Protein AF-A0A381LK41-F1 (afdb_monomer_lite)

Foldseek 3Di:
DDPPLCQFADEPVNCVVVVVDAPVRVLVCLLVVQEAEDADRDDDPPDPDDSHHYYYQPDWGKDFDDFFWWWAWFDAPVNQFKTWIWTDDPNDIWIWIFGPPPGFIATPDASRCVVPCVVVVLVRCCRGPPLSVVLVVVVVVVVVVVVVVVPDDDQDPVSVVVVVVVVVVVVVSVVCPPPVPDDDDGDDGHGIYIYRHD

Secondary structure (DSSP, 8-state):
-------SPEEHHHHHHHT---HHHHHHHHHTTSEEEES-S---TTS---SSEEEE-SSPEEEEEEEEEEEEEPPPTTTTSEEEEEEEETTEEEEEEEETTTPPEEE-S-SS-GGGHHHHHHHHHHHH-HHHHHHHHHHHHHHHHHHGGGG-SS--HHHHHHHHHHHHHHHHHHHHHHHT-PPPPPEEEEEEEEE---

Radius of gyration: 23.6 Å; chains: 1; bounding box: 56×37×72 Å

pLDDT: mean 76.27, std 13.99, range [36.41, 92.88]

InterPro domains:
  IPR036282 Glutathione S-transferase, C-terminal domain superfamily [SSF47616] (23-149)

Sequence (198 aa):
MAKKNNYYPISTKEIISSNACTGKNLVQLAQNRYITIHENNIINPYKKLENKIRIYFDVGIEIKLGEGQVYFEGKKVNGKTEDEILMWYMGYLHIFRRRIKNGGWYVGTSLTSMDFNGYQISDFMWRNNPQYRRFIKSWESLENLVDKRRHYPGLTPEGLAIEIQRKASHEKLERLKLDNLQPSDAHGIISSFTWYGD

Organism: NCBI:txid1268274

Structure (mmCIF, N/CA/C/O backbone):
data_AF-A0A381LK41-F1
#
_entry.id   AF-A0A381LK41-F1
#
loop_
_atom_site.group_PDB
_atom_site.id
_atom_site.type_symbol
_atom_site.label_atom_id
_atom_site.label_alt_id
_atom_site.label_comp_id
_atom_site.label_asym_id
_atom_site.label_entity_id
_atom_site.label_seq_id
_atom_site.pdbx_PDB_ins_code
_atom_site.Cartn_x
_atom_site.Cartn_y
_atom_site.Cartn_z
_atom_site.occupancy
_atom_site.B_iso_or_equiv
_atom_site.auth_seq_id
_atom_site.auth_comp_id
_atom_site.auth_asym_id
_atom_site.auth_atom_id
_atom_site.pdbx_PDB_model_num
ATOM 1 N N . MET A 1 1 ? 28.503 -17.507 -22.118 1.00 38.53 1 MET A N 1
ATOM 2 C CA . MET A 1 1 ? 28.815 -16.062 -22.049 1.00 38.53 1 MET A CA 1
ATOM 3 C C . MET A 1 1 ? 27.589 -15.318 -21.543 1.00 38.53 1 MET A C 1
ATOM 5 O O . MET A 1 1 ? 26.587 -15.366 -22.233 1.00 38.53 1 MET A O 1
ATOM 9 N N . ALA A 1 2 ? 27.669 -14.720 -20.346 1.00 37.28 2 ALA A N 1
ATOM 10 C CA . ALA A 1 2 ? 26.905 -13.554 -19.855 1.00 37.28 2 ALA A CA 1
ATOM 11 C C . ALA A 1 2 ? 26.990 -13.498 -18.312 1.00 37.28 2 ALA A C 1
ATOM 13 O O . ALA A 1 2 ? 26.047 -13.824 -17.604 1.00 37.28 2 ALA A O 1
ATOM 14 N N . LYS A 1 3 ? 28.148 -13.101 -17.772 1.00 36.41 3 LYS A N 1
ATOM 15 C CA . LYS A 1 3 ? 28.252 -12.560 -16.404 1.00 36.41 3 LYS A CA 1
ATOM 16 C C . LYS A 1 3 ? 28.740 -11.119 -16.509 1.00 36.41 3 LYS A C 1
ATOM 18 O O . LYS A 1 3 ? 29.821 -10.775 -16.048 1.00 36.41 3 LYS A O 1
ATOM 23 N N . LYS A 1 4 ? 27.969 -10.277 -17.200 1.00 44.41 4 LYS A N 1
ATOM 24 C CA . LYS A 1 4 ? 28.085 -8.837 -16.976 1.00 44.41 4 LYS A CA 1
ATOM 25 C C . LYS A 1 4 ? 27.335 -8.605 -15.676 1.00 44.41 4 LYS A C 1
ATOM 27 O O . LYS A 1 4 ? 26.114 -8.719 -15.654 1.00 44.41 4 LYS A O 1
ATOM 32 N N . ASN A 1 5 ? 28.071 -8.384 -14.591 1.00 49.56 5 ASN A N 1
ATOM 33 C CA . ASN A 1 5 ? 27.491 -7.873 -13.358 1.00 49.56 5 ASN A CA 1
ATOM 34 C C . ASN A 1 5 ? 26.801 -6.561 -13.737 1.00 49.56 5 ASN A C 1
ATOM 36 O O . ASN A 1 5 ? 27.471 -5.556 -13.979 1.00 49.56 5 ASN A O 1
ATOM 40 N N . ASN A 1 6 ? 25.481 -6.600 -13.911 1.00 52.84 6 ASN A N 1
ATOM 41 C CA . ASN A 1 6 ? 24.706 -5.429 -14.279 1.00 52.84 6 ASN A CA 1
ATOM 42 C C . ASN A 1 6 ? 24.562 -4.617 -12.997 1.00 52.84 6 ASN A C 1
ATOM 44 O O . ASN A 1 6 ? 23.607 -4.774 -12.241 1.00 52.84 6 ASN A O 1
ATOM 48 N N . TYR A 1 7 ? 25.625 -3.877 -12.671 1.00 62.38 7 TYR A N 1
ATOM 49 C CA . TYR A 1 7 ? 25.654 -3.066 -11.470 1.00 62.38 7 TYR A CA 1
ATOM 50 C C . TYR A 1 7 ? 24.537 -2.038 -11.570 1.00 62.38 7 TYR A C 1
ATOM 52 O O . TYR A 1 7 ? 23.754 -1.953 -10.635 1.00 62.38 7 TYR A O 1
ATOM 60 N N . TYR A 1 8 ? 24.414 -1.356 -12.710 1.00 75.44 8 TYR A N 1
ATOM 61 C CA . TYR A 1 8 ? 23.482 -0.252 -12.910 1.00 75.44 8 TYR A CA 1
ATOM 62 C C . TYR A 1 8 ? 22.010 -0.663 -12.769 1.00 75.44 8 TYR A C 1
ATOM 64 O O . TYR A 1 8 ? 21.609 -1.686 -13.332 1.00 75.44 8 TYR A O 1
ATOM 72 N N . PRO A 1 9 ? 21.200 0.121 -12.031 1.00 86.00 9 PRO A N 1
ATOM 73 C CA . PRO A 1 9 ? 19.767 -0.108 -11.961 1.00 86.00 9 PRO A CA 1
ATOM 74 C C . PRO A 1 9 ? 19.134 0.115 -13.335 1.00 86.00 9 PRO A C 1
ATOM 76 O O . PRO A 1 9 ? 19.525 1.029 -14.058 1.00 86.00 9 PRO A O 1
ATOM 79 N N . ILE A 1 10 ? 18.136 -0.697 -13.666 1.00 89.00 10 ILE A N 1
ATOM 80 C CA . ILE A 1 10 ? 17.299 -0.494 -14.849 1.00 89.00 10 ILE A CA 1
ATOM 81 C C . ILE A 1 10 ? 16.308 0.626 -14.523 1.00 89.00 10 ILE A C 1
ATOM 83 O O . ILE A 1 10 ? 15.654 0.585 -13.477 1.00 89.00 10 ILE A O 1
ATOM 87 N N . SER A 1 11 ? 16.201 1.628 -15.393 1.00 90.56 11 SER A N 1
ATOM 88 C CA . SER A 1 11 ? 15.249 2.723 -15.199 1.00 90.56 11 SER A CA 1
ATOM 89 C C . SER A 1 11 ? 13.823 2.284 -15.540 1.00 90.56 11 SER A C 1
ATOM 91 O O . SER A 1 11 ? 13.586 1.499 -16.463 1.00 90.56 11 SER A O 1
ATOM 93 N N . THR A 1 12 ? 12.834 2.801 -14.818 1.00 90.69 12 THR A N 1
ATOM 94 C CA . THR A 1 12 ? 11.425 2.557 -15.150 1.00 90.69 12 THR A CA 1
ATOM 95 C C . THR A 1 12 ? 11.035 3.085 -16.528 1.00 90.69 12 THR A C 1
ATOM 97 O O . THR A 1 12 ? 10.233 2.448 -17.209 1.00 90.69 12 THR A O 1
ATOM 100 N N . LYS A 1 13 ? 11.651 4.171 -17.008 1.00 91.00 13 LYS A N 1
ATOM 101 C CA . LYS A 1 13 ? 11.461 4.672 -18.375 1.00 91.00 13 LYS A CA 1
ATOM 102 C C . LYS A 1 13 ? 11.905 3.668 -19.442 1.00 91.00 13 LYS A C 1
ATOM 104 O O . LYS A 1 13 ? 11.191 3.493 -20.429 1.00 91.00 13 LYS A O 1
ATOM 109 N N . GLU A 1 14 ? 13.029 2.975 -19.245 1.00 90.44 14 GLU A N 1
ATOM 110 C CA . GLU A 1 14 ? 13.467 1.888 -20.137 1.00 90.44 14 GLU A CA 1
ATOM 111 C C . GLU A 1 14 ? 12.456 0.735 -20.148 1.00 90.44 14 GLU A C 1
ATOM 113 O O . GLU A 1 14 ? 12.075 0.243 -21.215 1.00 90.44 14 GLU A O 1
ATOM 118 N N . ILE A 1 15 ? 11.956 0.344 -18.974 1.00 89.62 15 ILE A N 1
ATOM 119 C CA . ILE A 1 15 ? 10.959 -0.728 -18.843 1.00 89.62 15 ILE A CA 1
ATOM 120 C C . ILE A 1 15 ? 9.661 -0.363 -19.572 1.00 89.62 15 ILE A C 1
ATOM 122 O O . ILE A 1 15 ? 9.144 -1.179 -20.334 1.00 89.62 15 ILE A O 1
ATOM 126 N N . ILE A 1 16 ? 9.170 0.868 -19.400 1.00 88.38 16 ILE A N 1
ATOM 127 C CA . ILE A 1 16 ? 7.982 1.367 -20.108 1.00 88.38 16 ILE A CA 1
ATOM 128 C C . ILE A 1 16 ? 8.231 1.365 -21.621 1.00 88.38 16 ILE A C 1
ATOM 130 O O . ILE A 1 16 ? 7.415 0.844 -22.375 1.00 88.38 16 ILE A O 1
ATOM 134 N N . SER A 1 17 ? 9.371 1.898 -22.076 1.00 89.50 17 SER A N 1
ATOM 135 C CA . SER A 1 17 ? 9.678 2.010 -23.511 1.00 89.50 17 SER A CA 1
ATOM 136 C C . SER A 1 17 ? 9.809 0.659 -24.219 1.00 89.50 17 SER A C 1
ATOM 138 O O . SER A 1 17 ? 9.496 0.545 -25.402 1.00 89.50 17 SER A O 1
ATOM 140 N N . SER A 1 18 ? 10.246 -0.370 -23.493 1.00 89.88 18 SER A N 1
ATOM 141 C CA . SER A 1 18 ? 10.426 -1.718 -24.032 1.00 89.88 18 SER A CA 1
ATOM 142 C C . SER A 1 18 ? 9.146 -2.554 -24.029 1.00 89.88 18 SER A C 1
ATOM 144 O O . SER A 1 18 ? 9.141 -3.629 -24.626 1.00 89.88 18 SER A O 1
ATOM 146 N N . ASN A 1 19 ? 8.074 -2.107 -23.355 1.00 85.19 19 ASN A N 1
ATOM 147 C CA . ASN A 1 19 ? 6.859 -2.894 -23.102 1.00 85.19 19 ASN A CA 1
ATOM 148 C C . ASN A 1 19 ? 7.139 -4.297 -22.518 1.00 85.19 19 ASN A C 1
ATOM 150 O O . ASN A 1 19 ? 6.309 -5.199 -22.623 1.00 85.19 19 ASN A O 1
ATOM 154 N N . ALA A 1 20 ? 8.305 -4.499 -21.894 1.00 80.38 20 ALA A N 1
ATOM 155 C CA . ALA A 1 20 ? 8.740 -5.812 -21.426 1.00 80.38 20 ALA A CA 1
ATOM 156 C C . ALA A 1 20 ? 7.960 -6.281 -20.187 1.00 80.38 20 ALA A C 1
ATOM 158 O O . ALA A 1 20 ? 7.865 -7.478 -19.920 1.00 80.38 20 ALA A O 1
ATOM 159 N N . CYS A 1 21 ? 7.424 -5.340 -19.404 1.00 83.88 21 CYS A N 1
ATOM 160 C CA . CYS A 1 21 ? 6.779 -5.620 -18.131 1.00 83.88 21 CYS A CA 1
ATOM 161 C C . CYS A 1 21 ? 5.669 -4.604 -17.837 1.00 83.88 21 CYS A C 1
ATOM 163 O O . CYS A 1 21 ? 5.823 -3.412 -18.090 1.00 83.88 21 CYS A O 1
ATOM 165 N N . THR A 1 22 ? 4.563 -5.065 -17.250 1.00 88.00 22 THR A N 1
ATOM 166 C CA . THR A 1 22 ? 3.528 -4.176 -16.701 1.00 88.00 22 THR A CA 1
ATOM 167 C C . THR A 1 22 ? 3.898 -3.743 -15.282 1.00 88.00 22 THR A C 1
ATOM 169 O O . THR A 1 22 ? 4.651 -4.438 -14.594 1.00 88.00 22 THR A O 1
ATOM 172 N N . GLY A 1 23 ? 3.322 -2.641 -14.792 1.00 89.12 23 GLY A N 1
ATOM 173 C CA . GLY A 1 23 ? 3.515 -2.226 -13.398 1.00 89.12 23 GLY A CA 1
ATOM 174 C C . GLY A 1 23 ? 3.080 -3.290 -12.386 1.00 89.12 23 GLY A C 1
ATOM 175 O O . GLY A 1 23 ? 3.786 -3.529 -11.412 1.00 89.12 23 GLY A O 1
ATOM 176 N N . LYS A 1 24 ? 1.992 -4.023 -12.664 1.00 89.81 24 LYS A N 1
ATOM 177 C CA . LYS A 1 24 ? 1.541 -5.150 -11.830 1.00 89.81 24 LYS A CA 1
ATOM 178 C C . LYS A 1 24 ? 2.602 -6.250 -11.722 1.00 89.81 24 LYS A C 1
ATOM 180 O O . LYS A 1 24 ? 2.870 -6.734 -10.626 1.00 89.81 24 LYS A O 1
ATOM 185 N N . ASN A 1 25 ? 3.224 -6.617 -12.841 1.00 91.25 25 ASN A N 1
ATOM 186 C CA . ASN A 1 25 ? 4.291 -7.616 -12.856 1.00 91.25 25 ASN A CA 1
ATOM 187 C C . ASN A 1 25 ? 5.514 -7.131 -12.056 1.00 91.25 25 ASN A C 1
ATOM 189 O O . ASN A 1 25 ? 6.111 -7.916 -11.325 1.00 91.25 25 ASN A O 1
ATOM 193 N N . LEU A 1 26 ? 5.859 -5.840 -12.131 1.00 91.06 26 LEU A N 1
ATOM 194 C CA . LEU A 1 26 ? 6.951 -5.276 -11.328 1.00 91.06 26 LEU A CA 1
ATOM 195 C C . LEU A 1 26 ? 6.651 -5.327 -9.829 1.00 91.06 26 LEU A C 1
ATOM 197 O O . LEU A 1 26 ? 7.517 -5.738 -9.061 1.00 91.06 26 LEU A O 1
ATOM 201 N N . VAL A 1 27 ? 5.427 -4.983 -9.413 1.00 91.44 27 VAL A N 1
ATOM 202 C CA . VAL A 1 27 ? 5.010 -5.114 -8.007 1.00 91.44 27 VAL A CA 1
ATOM 203 C C . VAL A 1 27 ? 5.149 -6.565 -7.543 1.00 91.44 27 VAL A C 1
ATOM 205 O O . VAL A 1 27 ? 5.763 -6.812 -6.509 1.00 91.44 27 VAL A O 1
ATOM 208 N N . GLN A 1 28 ? 4.661 -7.535 -8.326 1.00 91.19 28 GLN A N 1
ATOM 209 C CA . GLN A 1 28 ? 4.775 -8.964 -7.997 1.00 91.19 28 GLN A CA 1
ATOM 210 C C . GLN A 1 28 ? 6.230 -9.419 -7.856 1.00 91.19 28 GLN A C 1
ATOM 212 O O . GLN A 1 28 ? 6.574 -10.145 -6.923 1.00 91.19 28 GLN A O 1
ATOM 217 N N . LEU A 1 29 ? 7.102 -8.997 -8.773 1.00 91.56 29 LEU A N 1
ATOM 218 C CA . LEU A 1 29 ? 8.523 -9.326 -8.708 1.00 91.56 29 LEU A CA 1
ATOM 219 C C . LEU A 1 29 ? 9.189 -8.719 -7.467 1.00 91.56 29 LEU A C 1
ATOM 221 O O . LEU A 1 29 ? 10.048 -9.366 -6.863 1.00 91.56 29 LEU A O 1
ATOM 225 N N . ALA A 1 30 ? 8.801 -7.501 -7.085 1.00 90.38 30 ALA A N 1
ATOM 226 C CA . ALA A 1 30 ? 9.337 -6.827 -5.909 1.00 90.38 30 ALA A CA 1
ATOM 227 C C . ALA A 1 30 ? 8.837 -7.471 -4.607 1.00 90.38 30 ALA A C 1
ATOM 229 O O . ALA A 1 30 ? 9.649 -7.779 -3.737 1.00 90.38 30 ALA A O 1
ATOM 230 N N . GLN A 1 31 ? 7.539 -7.783 -4.513 1.00 88.94 31 GLN A N 1
ATOM 231 C CA . GLN A 1 31 ? 6.941 -8.522 -3.391 1.00 88.94 31 GLN A CA 1
ATOM 232 C C . GLN A 1 31 ? 7.626 -9.877 -3.170 1.00 88.94 31 GLN A C 1
ATOM 234 O O . GLN A 1 31 ? 7.982 -10.230 -2.048 1.00 88.94 31 GLN A O 1
ATOM 239 N N . ASN A 1 32 ? 7.895 -10.605 -4.257 1.00 89.88 32 ASN A N 1
ATOM 240 C CA . ASN A 1 32 ? 8.585 -11.895 -4.216 1.00 89.88 32 ASN A CA 1
ATOM 241 C C . ASN A 1 32 ? 10.116 -11.771 -4.088 1.00 89.88 32 ASN A C 1
ATOM 243 O O . ASN A 1 32 ? 10.825 -12.776 -4.137 1.00 89.88 32 ASN A O 1
ATOM 247 N N . ARG A 1 33 ? 10.645 -10.551 -3.914 1.00 87.50 33 ARG A N 1
ATOM 248 C CA . ARG A 1 33 ? 12.073 -10.250 -3.712 1.00 87.50 33 ARG A CA 1
ATOM 249 C C . ARG A 1 33 ? 12.992 -10.688 -4.863 1.00 87.50 33 ARG A C 1
ATOM 251 O O . ARG A 1 33 ? 14.197 -10.851 -4.649 1.00 87.50 33 ARG A O 1
ATOM 258 N N . TYR A 1 34 ? 12.455 -10.846 -6.076 1.00 89.12 34 TYR A N 1
ATOM 259 C CA . TYR A 1 34 ? 13.241 -11.108 -7.291 1.00 89.12 34 TYR A CA 1
ATOM 260 C C . TYR A 1 34 ? 13.945 -9.852 -7.808 1.00 89.12 34 TYR A C 1
ATOM 262 O O . TYR A 1 34 ? 15.015 -9.939 -8.415 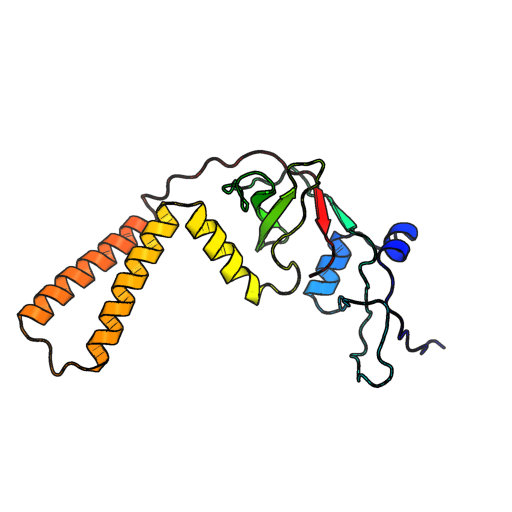1.00 89.12 34 TYR A O 1
ATOM 270 N N . ILE A 1 35 ? 13.353 -8.688 -7.543 1.00 88.81 35 ILE A N 1
ATOM 271 C CA . ILE A 1 35 ? 13.935 -7.380 -7.832 1.00 88.81 35 ILE A CA 1
ATOM 272 C C . ILE A 1 35 ? 14.068 -6.563 -6.549 1.00 88.81 35 ILE A C 1
ATOM 274 O O . ILE A 1 35 ? 13.426 -6.847 -5.537 1.00 88.81 35 ILE A O 1
ATOM 278 N N . THR A 1 36 ? 14.900 -5.531 -6.594 1.00 87.69 36 THR A N 1
ATOM 279 C CA . THR A 1 36 ? 15.041 -4.553 -5.514 1.00 87.69 36 THR A CA 1
ATOM 280 C C . THR A 1 36 ? 14.814 -3.155 -6.064 1.00 87.69 36 THR A C 1
ATOM 282 O O . THR A 1 36 ? 15.385 -2.788 -7.093 1.00 87.69 36 THR A O 1
ATOM 285 N N . ILE A 1 37 ? 13.982 -2.382 -5.373 1.00 86.12 37 ILE A N 1
ATOM 286 C CA . ILE A 1 37 ? 13.728 -0.978 -5.686 1.00 86.12 37 ILE A CA 1
ATOM 287 C C . ILE A 1 37 ? 14.860 -0.163 -5.070 1.00 86.12 37 ILE A C 1
ATOM 289 O O . ILE A 1 37 ? 15.211 -0.356 -3.907 1.00 86.12 37 ILE A O 1
ATOM 293 N N . HIS A 1 38 ? 15.492 0.681 -5.876 1.00 83.38 38 HIS A N 1
ATOM 294 C CA . HIS A 1 38 ? 16.633 1.481 -5.463 1.00 83.38 38 HIS A CA 1
ATOM 295 C C . HIS A 1 38 ? 16.262 2.962 -5.527 1.00 83.38 38 HIS A C 1
ATOM 297 O O . HIS A 1 38 ? 15.738 3.423 -6.537 1.00 83.38 38 HIS A O 1
ATOM 303 N N . GLU A 1 39 ? 16.568 3.708 -4.466 1.00 73.12 39 GLU A N 1
ATOM 304 C CA . GLU A 1 39 ? 16.196 5.126 -4.328 1.00 73.12 39 GLU A CA 1
ATOM 305 C C . GLU A 1 39 ? 16.938 6.047 -5.304 1.00 73.12 39 GLU A C 1
ATOM 307 O O . GLU A 1 39 ? 16.462 7.130 -5.629 1.00 73.12 39 GLU A O 1
ATOM 312 N N . ASN A 1 40 ? 18.124 5.639 -5.761 1.00 70.75 40 ASN A N 1
ATOM 313 C CA . ASN A 1 40 ? 18.973 6.458 -6.619 1.00 70.75 40 ASN A CA 1
ATOM 314 C C . ASN A 1 40 ? 19.560 5.654 -7.785 1.00 70.75 40 ASN A C 1
ATOM 316 O O . ASN A 1 40 ? 19.796 4.449 -7.665 1.00 70.75 40 ASN A O 1
ATOM 320 N N . ASN A 1 41 ? 19.859 6.330 -8.893 1.00 71.50 41 ASN A N 1
ATOM 321 C CA . ASN A 1 41 ? 20.533 5.731 -10.045 1.00 71.50 41 ASN A CA 1
ATOM 322 C C . ASN A 1 41 ? 22.043 5.520 -9.809 1.00 71.50 41 ASN A C 1
ATOM 324 O O . ASN A 1 41 ? 22.679 4.743 -10.523 1.00 71.50 41 ASN A O 1
ATOM 328 N N . ILE A 1 42 ? 22.615 6.183 -8.797 1.00 70.38 42 ILE A N 1
ATOM 329 C CA . ILE A 1 42 ? 24.028 6.069 -8.436 1.00 70.38 42 ILE A CA 1
ATOM 330 C C . ILE A 1 42 ? 24.239 4.878 -7.510 1.00 70.38 42 ILE A C 1
ATOM 332 O O . ILE A 1 42 ? 23.592 4.733 -6.471 1.00 70.38 42 ILE A O 1
ATOM 336 N N . ILE A 1 43 ? 25.226 4.059 -7.857 1.00 66.44 43 ILE A N 1
ATOM 337 C CA . ILE A 1 43 ? 25.665 2.949 -7.027 1.00 66.44 43 ILE A CA 1
ATOM 338 C C . ILE A 1 43 ? 26.999 3.283 -6.395 1.00 66.44 43 ILE A C 1
ATOM 340 O O . ILE A 1 43 ? 27.964 3.594 -7.087 1.00 66.44 43 ILE A O 1
ATOM 344 N N . ASN A 1 44 ? 27.057 3.152 -5.071 1.00 66.25 44 ASN A N 1
ATOM 345 C CA . ASN A 1 44 ? 28.322 3.154 -4.362 1.00 66.25 44 ASN A CA 1
ATOM 346 C C . ASN A 1 44 ? 29.082 1.855 -4.706 1.00 66.25 44 ASN A C 1
ATOM 348 O O . ASN A 1 44 ? 28.619 0.777 -4.314 1.00 66.25 44 ASN A O 1
ATOM 352 N N . PRO A 1 45 ? 30.235 1.927 -5.399 1.00 62.16 45 PRO A N 1
ATOM 353 C CA . PRO A 1 45 ? 30.989 0.745 -5.819 1.00 62.16 45 PRO A CA 1
ATOM 354 C C . PRO A 1 45 ? 31.527 -0.078 -4.637 1.00 62.16 45 PRO A C 1
ATOM 356 O O . PRO A 1 45 ? 31.848 -1.251 -4.804 1.00 62.16 45 PRO A O 1
ATOM 359 N N . TYR A 1 46 ? 31.586 0.508 -3.437 1.00 62.34 46 TYR A N 1
ATOM 360 C CA . TYR A 1 46 ? 32.058 -0.147 -2.216 1.00 62.34 46 TYR A CA 1
ATOM 361 C C . TYR A 1 46 ? 30.945 -0.844 -1.425 1.00 62.34 46 TYR A C 1
ATOM 363 O O . TYR A 1 46 ? 31.223 -1.573 -0.471 1.00 62.34 46 TYR A O 1
ATOM 371 N N . LYS A 1 47 ? 29.673 -0.649 -1.795 1.00 67.75 47 LYS A N 1
ATOM 372 C CA . LYS A 1 47 ? 28.556 -1.328 -1.134 1.00 67.75 47 LYS A CA 1
ATOM 373 C C . LYS A 1 47 ? 28.486 -2.763 -1.661 1.00 67.75 47 LYS A C 1
ATOM 375 O O . LYS A 1 47 ? 28.301 -2.982 -2.857 1.00 67.75 47 LYS A O 1
ATOM 380 N N . LYS A 1 48 ? 28.610 -3.755 -0.77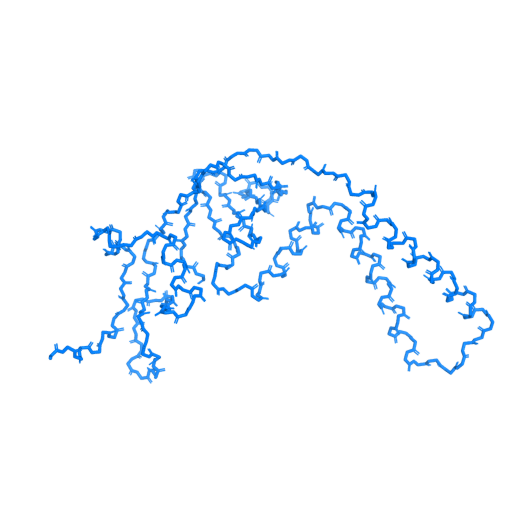0 1.00 65.25 48 LYS A N 1
ATOM 381 C CA . LYS A 1 48 ? 28.263 -5.149 -1.092 1.00 65.25 48 LYS A CA 1
ATOM 382 C C . LYS A 1 48 ? 26.766 -5.202 -1.358 1.00 65.25 48 LYS A C 1
ATOM 384 O O . LYS A 1 48 ? 25.963 -5.187 -0.431 1.00 65.25 48 LYS A O 1
ATOM 389 N N . LEU A 1 49 ? 26.402 -5.188 -2.629 1.00 66.38 49 LEU A N 1
ATOM 390 C CA . LEU A 1 49 ? 25.012 -5.226 -3.043 1.00 66.38 49 LEU A CA 1
ATOM 391 C C . LEU A 1 49 ? 24.608 -6.667 -3.326 1.00 66.38 49 LEU A C 1
ATOM 393 O O . LEU A 1 49 ? 25.386 -7.439 -3.889 1.00 66.38 49 LEU A O 1
ATOM 397 N N . GLU A 1 50 ? 23.376 -7.010 -2.968 1.00 68.38 50 GLU A N 1
ATOM 398 C CA . GLU A 1 50 ? 22.805 -8.307 -3.310 1.00 68.38 50 GLU A CA 1
ATOM 399 C C . GLU A 1 50 ? 22.810 -8.514 -4.831 1.00 68.38 50 GLU A C 1
ATOM 401 O O . GLU A 1 50 ? 22.631 -7.569 -5.615 1.00 68.38 50 GLU A O 1
ATOM 406 N N . ASN A 1 51 ? 23.014 -9.765 -5.249 1.00 72.12 51 ASN A N 1
ATOM 407 C CA . ASN A 1 51 ? 22.982 -10.163 -6.653 1.00 72.12 51 ASN A CA 1
ATOM 408 C C . ASN A 1 51 ? 21.530 -10.312 -7.139 1.00 72.12 51 ASN A C 1
ATOM 410 O O . ASN A 1 51 ? 21.076 -11.406 -7.466 1.00 72.12 51 ASN A O 1
ATOM 414 N N . LYS A 1 52 ? 20.794 -9.203 -7.112 1.00 77.25 52 LYS A N 1
ATOM 415 C CA . LYS A 1 52 ? 19.411 -9.079 -7.578 1.00 77.25 52 LYS A CA 1
ATOM 416 C C . LYS A 1 52 ? 19.323 -7.994 -8.639 1.00 77.25 52 LYS A C 1
ATOM 418 O O . LYS A 1 52 ? 20.124 -7.057 -8.641 1.00 77.25 52 LYS A O 1
ATOM 423 N N . ILE A 1 53 ? 18.335 -8.120 -9.520 1.00 85.00 53 ILE A N 1
ATOM 424 C CA . ILE A 1 53 ? 18.008 -7.077 -10.495 1.00 85.00 53 ILE A CA 1
ATOM 425 C C . ILE A 1 53 ? 17.523 -5.849 -9.721 1.00 85.00 53 ILE A C 1
ATOM 427 O O . ILE A 1 53 ? 16.700 -5.964 -8.812 1.00 85.00 53 ILE A O 1
ATOM 431 N N . ARG A 1 54 ? 18.042 -4.673 -10.070 1.00 87.38 54 ARG A N 1
ATOM 432 C CA . ARG A 1 54 ? 17.703 -3.411 -9.407 1.00 87.38 54 ARG A CA 1
ATOM 433 C C . ARG A 1 54 ? 16.928 -2.531 -10.355 1.00 87.38 54 ARG A C 1
ATOM 435 O O . ARG A 1 54 ? 17.303 -2.414 -11.520 1.00 87.38 54 ARG A O 1
ATOM 442 N N . ILE A 1 55 ? 15.883 -1.910 -9.835 1.00 89.31 55 ILE A N 1
ATOM 443 C CA . ILE A 1 55 ? 15.048 -0.982 -10.583 1.00 89.31 55 ILE A CA 1
ATOM 444 C C . ILE A 1 55 ? 15.104 0.372 -9.897 1.00 89.31 55 ILE A C 1
ATOM 446 O O . ILE A 1 55 ? 14.964 0.461 -8.678 1.00 89.31 55 ILE A O 1
ATOM 450 N N . TYR A 1 56 ? 15.325 1.410 -10.692 1.00 90.19 56 TYR A N 1
ATOM 451 C CA . TYR A 1 56 ? 15.270 2.798 -10.261 1.00 90.19 56 TYR A CA 1
ATOM 452 C C . TYR A 1 56 ? 14.032 3.461 -10.866 1.00 90.19 56 TYR A C 1
ATOM 454 O O . TYR A 1 56 ? 13.846 3.441 -12.086 1.00 90.19 56 TYR A O 1
ATOM 462 N N . PHE A 1 57 ? 13.190 4.035 -10.008 1.00 89.50 57 PHE A N 1
ATOM 463 C CA . PHE A 1 57 ? 11.974 4.736 -10.412 1.00 89.50 57 PHE A CA 1
ATOM 464 C C . PHE A 1 57 ? 12.294 6.183 -10.790 1.00 89.50 57 PHE A C 1
ATOM 466 O O . PHE A 1 57 ? 12.160 7.106 -9.993 1.00 89.50 57 PHE A O 1
ATOM 473 N N . ASP A 1 58 ? 12.733 6.374 -12.032 1.00 89.12 58 ASP A N 1
ATOM 474 C CA . ASP A 1 58 ? 12.899 7.697 -12.638 1.00 89.12 58 ASP A CA 1
ATOM 475 C C . ASP A 1 58 ? 11.559 8.326 -13.056 1.00 89.12 58 ASP A C 1
ATOM 477 O O . ASP A 1 58 ? 11.437 9.549 -13.136 1.00 89.12 58 ASP A O 1
ATOM 481 N N . VAL A 1 59 ? 10.542 7.494 -13.293 1.00 89.44 59 VAL A N 1
ATOM 482 C CA . VAL A 1 59 ? 9.165 7.898 -13.583 1.00 89.44 59 VAL A CA 1
ATOM 483 C C . VAL A 1 59 ? 8.179 6.976 -12.868 1.00 89.44 59 VAL A C 1
ATOM 485 O O . VAL A 1 59 ? 8.461 5.812 -12.594 1.00 89.44 59 VAL A O 1
ATOM 488 N N . GLY A 1 60 ? 6.990 7.494 -12.563 1.00 88.94 60 GLY A N 1
ATOM 489 C CA . GLY A 1 60 ? 5.919 6.671 -12.010 1.00 88.94 60 GLY A CA 1
ATOM 490 C C . GLY A 1 60 ? 5.363 5.707 -13.059 1.00 88.94 60 GLY A C 1
ATOM 491 O O . GLY A 1 60 ? 5.190 6.082 -14.219 1.00 88.94 60 GLY A O 1
ATOM 492 N N . ILE A 1 61 ? 5.048 4.480 -12.648 1.00 90.06 61 ILE A N 1
ATOM 493 C CA . ILE A 1 61 ? 4.407 3.483 -13.506 1.00 90.06 61 ILE A CA 1
ATOM 494 C C . ILE A 1 61 ? 2.915 3.449 -13.205 1.00 90.06 61 ILE A C 1
ATOM 496 O O . ILE A 1 61 ? 2.506 3.228 -12.064 1.00 90.06 61 ILE A O 1
ATOM 500 N N . GLU A 1 62 ? 2.100 3.644 -14.239 1.00 90.81 62 GLU A N 1
ATOM 501 C CA . GLU A 1 62 ? 0.654 3.490 -14.129 1.00 90.81 62 GLU A CA 1
ATOM 502 C C . GLU A 1 62 ? 0.279 2.005 -14.021 1.00 90.81 62 GLU A C 1
ATOM 504 O O . GLU A 1 62 ? 0.690 1.159 -14.821 1.00 90.81 62 GLU A O 1
ATOM 509 N N . ILE A 1 63 ? -0.541 1.690 -13.026 1.00 90.50 63 ILE A N 1
ATOM 510 C CA . ILE A 1 63 ? -1.126 0.380 -12.793 1.00 90.50 63 ILE A CA 1
ATOM 511 C C . ILE A 1 63 ? -2.627 0.510 -12.998 1.00 90.50 63 ILE A C 1
ATOM 513 O O . ILE A 1 63 ? -3.314 1.211 -12.255 1.00 90.50 63 ILE A O 1
ATOM 517 N N . LYS A 1 64 ? -3.140 -0.192 -14.010 1.00 88.31 64 LYS A N 1
ATOM 518 C CA . LYS A 1 64 ? -4.577 -0.290 -14.255 1.00 88.31 64 LYS A CA 1
ATOM 519 C C . LYS A 1 64 ? -5.203 -1.247 -13.249 1.00 88.31 64 LYS A C 1
ATOM 521 O O . LYS A 1 64 ? -4.770 -2.393 -13.113 1.00 88.31 64 LYS A O 1
ATOM 526 N N . LEU A 1 65 ? -6.223 -0.762 -12.561 1.00 83.31 65 LEU A N 1
ATOM 527 C CA . LEU A 1 65 ? -7.147 -1.589 -11.806 1.00 83.31 65 LEU A CA 1
ATOM 528 C C . LEU A 1 65 ? -8.131 -2.209 -12.811 1.00 83.31 65 LEU A C 1
ATOM 530 O O . LEU A 1 65 ? -8.398 -1.624 -13.860 1.00 83.31 65 LEU A O 1
ATOM 534 N N . GLY A 1 66 ? -8.577 -3.439 -12.546 1.00 74.31 66 GLY A N 1
ATOM 535 C CA . GLY A 1 66 ? -9.519 -4.155 -13.414 1.00 74.31 66 GLY A CA 1
ATOM 536 C C . GLY A 1 66 ? -10.926 -3.555 -13.355 1.00 74.31 66 GLY A C 1
ATOM 537 O O . GLY A 1 66 ? -11.091 -2.339 -13.280 1.00 74.31 66 GLY A O 1
ATOM 538 N N . GLU A 1 67 ? -11.955 -4.405 -13.353 1.00 66.75 67 GLU A N 1
ATOM 539 C CA . GLU A 1 67 ? -13.309 -3.949 -13.020 1.00 66.75 67 GLU A CA 1
ATOM 540 C C . GLU A 1 67 ? -13.278 -3.184 -11.689 1.00 66.75 67 GLU A C 1
ATOM 542 O O . GLU A 1 67 ? -12.587 -3.583 -10.742 1.00 66.75 67 GLU A O 1
ATOM 547 N N . GLY A 1 68 ? -13.936 -2.022 -11.694 1.00 64.69 68 GLY A N 1
ATOM 548 C CA . GLY A 1 68 ? -13.741 -0.952 -10.726 1.00 64.69 68 GLY A CA 1
ATOM 549 C C . GLY A 1 68 ? -13.620 -1.435 -9.289 1.00 64.69 68 GLY A C 1
ATOM 550 O O . GLY A 1 68 ? -14.504 -2.118 -8.779 1.00 64.69 68 GLY A O 1
ATOM 551 N N . GLN A 1 69 ? -12.513 -1.079 -8.636 1.00 73.31 69 GLN A N 1
ATOM 552 C CA . GLN A 1 69 ? -12.321 -1.432 -7.237 1.00 73.31 69 GLN A CA 1
ATOM 553 C C . GLN A 1 69 ? -13.165 -0.524 -6.358 1.00 73.31 69 GLN A C 1
ATOM 555 O O . GLN A 1 69 ? -13.120 0.703 -6.466 1.00 73.31 69 GLN A O 1
ATOM 560 N N . VAL A 1 70 ? -13.910 -1.172 -5.476 1.00 77.56 70 VAL A N 1
ATOM 561 C CA . VAL A 1 70 ? -14.662 -0.523 -4.421 1.00 77.56 70 VAL A CA 1
ATOM 562 C C . VAL A 1 70 ? -13.686 -0.010 -3.362 1.00 77.56 70 VAL A C 1
ATOM 564 O O . VAL A 1 70 ? -12.770 -0.731 -2.955 1.00 77.56 70 VAL A O 1
ATOM 567 N N . TYR A 1 71 ? -13.886 1.224 -2.900 1.00 84.56 71 TYR A N 1
ATOM 568 C CA . TYR A 1 71 ? -13.039 1.834 -1.881 1.00 84.56 71 TYR A CA 1
ATOM 569 C C . TYR A 1 71 ? -13.850 2.452 -0.742 1.00 84.56 71 TYR A C 1
ATOM 571 O O . TYR A 1 71 ? -15.022 2.806 -0.881 1.00 84.56 71 TYR A O 1
ATOM 579 N N . PHE A 1 72 ? -13.188 2.600 0.401 1.00 84.62 72 PHE A N 1
ATOM 580 C CA . PHE A 1 72 ? -13.677 3.357 1.542 1.00 84.62 72 PHE A CA 1
ATOM 581 C C . PHE A 1 72 ? -13.026 4.742 1.552 1.00 84.62 72 PHE A C 1
ATOM 583 O O . PHE A 1 72 ? -11.797 4.862 1.572 1.00 84.62 72 PHE A O 1
ATOM 590 N N . GLU A 1 73 ? -13.846 5.790 1.506 1.00 84.75 73 GLU A N 1
ATOM 591 C CA . GLU A 1 73 ? -13.368 7.169 1.440 1.00 84.75 73 GLU A CA 1
ATOM 592 C C . GLU A 1 73 ? -12.913 7.673 2.813 1.00 84.75 73 GLU A C 1
ATOM 594 O O . GLU A 1 73 ? -13.611 7.564 3.822 1.00 84.75 73 GLU A O 1
ATOM 599 N N . GLY A 1 74 ? -11.707 8.229 2.852 1.00 78.31 74 GLY A N 1
ATOM 600 C CA . GLY A 1 74 ? -11.167 8.899 4.019 1.00 78.31 74 GLY A CA 1
ATOM 601 C C . GLY A 1 74 ? -11.426 10.399 3.995 1.00 78.31 74 GLY A C 1
ATOM 602 O O . GLY A 1 74 ? -11.626 11.029 2.960 1.00 78.31 74 GLY A O 1
ATOM 603 N N . LYS A 1 75 ? -11.349 11.017 5.170 1.00 73.00 75 LYS A N 1
ATOM 604 C CA . LYS A 1 75 ? -11.267 12.469 5.305 1.00 73.00 75 LYS A CA 1
ATOM 605 C C . LYS A 1 75 ? -9.957 12.969 4.704 1.00 73.00 75 LYS A C 1
ATOM 607 O O . LYS A 1 75 ? -8.921 12.316 4.806 1.00 73.00 75 LYS A O 1
ATOM 612 N N . LYS A 1 76 ? -10.004 14.186 4.162 1.00 70.69 76 LYS A N 1
ATOM 613 C CA . LYS A 1 76 ? -8.846 14.882 3.587 1.00 70.69 76 LYS A CA 1
ATOM 614 C C . LYS A 1 76 ? -7.674 14.919 4.566 1.00 70.69 76 LYS A C 1
ATOM 616 O O . LYS A 1 76 ? -7.834 15.379 5.696 1.00 70.69 76 LYS A O 1
ATOM 621 N N . VAL A 1 77 ? -6.498 14.503 4.098 1.00 66.50 77 VAL A N 1
ATOM 622 C CA . VAL A 1 77 ? -5.269 14.385 4.911 1.00 66.50 77 VA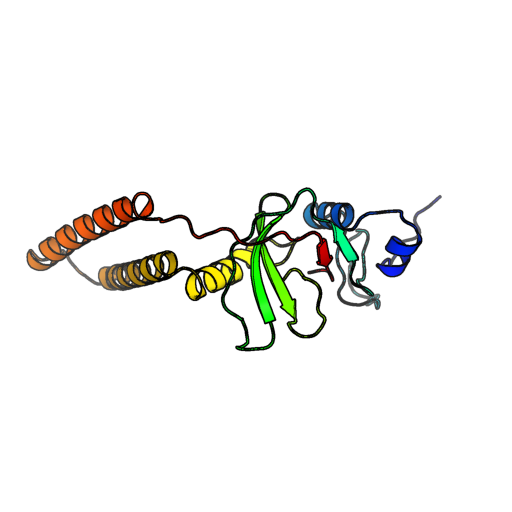L A CA 1
ATOM 623 C C . VAL A 1 77 ? -4.830 15.745 5.428 1.00 66.50 77 VAL A C 1
ATOM 625 O O . VAL A 1 77 ? -4.629 15.946 6.617 1.00 66.50 77 VAL A O 1
ATOM 628 N N . ASN A 1 78 ? -4.762 16.707 4.509 1.00 65.00 78 ASN A N 1
ATOM 629 C CA . ASN A 1 78 ? -4.214 18.038 4.742 1.00 65.00 78 ASN A CA 1
ATOM 630 C C . ASN A 1 78 ? -5.274 19.118 4.502 1.00 65.00 78 ASN A C 1
ATOM 632 O O . ASN A 1 78 ? -5.013 20.129 3.851 1.00 65.00 78 ASN A O 1
ATOM 636 N N . GLY A 1 79 ? -6.506 18.864 4.962 1.00 57.94 79 GLY A N 1
ATOM 637 C CA . GLY A 1 79 ? -7.635 19.804 5.009 1.00 57.94 79 GLY A CA 1
ATOM 638 C C . GLY A 1 79 ? -8.186 20.309 3.667 1.00 57.94 79 GLY A C 1
ATOM 639 O O . GLY A 1 79 ? -9.362 20.659 3.600 1.00 57.94 79 GLY A O 1
ATOM 640 N N . LYS A 1 80 ? -7.381 20.365 2.598 1.00 60.09 80 LYS A N 1
ATOM 641 C CA . LYS A 1 80 ? -7.727 20.925 1.279 1.00 60.09 80 LYS A CA 1
ATOM 642 C C . LYS A 1 80 ? -6.897 20.385 0.105 1.00 60.09 80 LYS A C 1
ATOM 644 O O . LYS A 1 80 ? -7.257 20.690 -1.029 1.00 60.09 80 LYS A O 1
ATOM 649 N N . THR A 1 81 ? -5.802 19.650 0.329 1.00 64.00 81 THR A N 1
ATOM 650 C CA . THR A 1 81 ? -4.834 19.331 -0.744 1.00 64.00 81 THR A CA 1
ATOM 651 C C . THR A 1 81 ? -4.805 17.876 -1.197 1.00 64.00 81 THR A C 1
ATOM 653 O O . THR A 1 81 ? -4.456 17.641 -2.354 1.00 64.00 81 THR A O 1
ATOM 656 N N . GLU A 1 82 ? -5.195 16.920 -0.351 1.00 79.25 82 GLU A N 1
ATOM 657 C CA . GLU A 1 82 ? -5.147 15.493 -0.682 1.00 79.25 82 GLU A CA 1
ATOM 658 C C . GLU A 1 82 ? -6.370 14.736 -0.164 1.00 79.25 82 GLU A C 1
ATOM 660 O O . GLU A 1 82 ? -6.766 14.907 0.995 1.00 79.25 82 GLU A O 1
ATOM 665 N N . ASP A 1 83 ? -6.926 13.894 -1.035 1.00 86.00 83 ASP A N 1
ATOM 666 C CA . ASP A 1 83 ? -7.922 12.883 -0.689 1.00 86.00 83 ASP A CA 1
ATOM 667 C C . ASP A 1 83 ? -7.202 11.571 -0.358 1.00 86.00 83 ASP A C 1
ATOM 669 O O . ASP A 1 83 ? -6.184 11.244 -0.976 1.00 86.00 83 ASP A O 1
ATOM 673 N N . GLU A 1 84 ? -7.737 10.824 0.603 1.00 89.62 84 GLU A N 1
ATOM 674 C CA . GLU A 1 84 ? -7.272 9.490 0.980 1.00 89.62 84 GLU A CA 1
ATOM 675 C C . GLU A 1 84 ? -8.414 8.500 0.830 1.00 89.62 84 GLU A C 1
ATOM 677 O O . GLU A 1 84 ? -9.558 8.801 1.160 1.00 89.62 84 GLU A O 1
ATOM 682 N N . ILE A 1 85 ? -8.089 7.296 0.393 1.00 90.12 85 ILE A N 1
ATOM 683 C CA . ILE A 1 85 ? -9.022 6.177 0.329 1.00 90.12 85 ILE A CA 1
ATOM 684 C C . ILE A 1 85 ? -8.320 4.911 0.790 1.00 90.12 85 ILE A C 1
ATOM 686 O O . ILE A 1 85 ? -7.097 4.794 0.694 1.00 90.12 85 ILE A O 1
ATOM 690 N N . LEU A 1 86 ? -9.110 3.943 1.227 1.00 91.50 86 LEU A N 1
ATOM 691 C CA . LEU A 1 86 ? -8.663 2.602 1.554 1.00 91.50 86 LEU A CA 1
ATOM 692 C C . LEU A 1 86 ? -9.304 1.623 0.571 1.00 91.50 86 LEU A C 1
ATOM 694 O O . LEU A 1 86 ? -10.529 1.582 0.456 1.00 91.50 86 LEU A O 1
ATOM 698 N N . MET A 1 87 ? -8.494 0.836 -0.133 1.00 90.19 87 MET A N 1
ATOM 699 C CA . MET A 1 87 ? -8.998 -0.200 -1.037 1.00 90.19 87 MET A CA 1
ATOM 700 C C . MET A 1 87 ? -8.155 -1.468 -0.984 1.00 90.19 8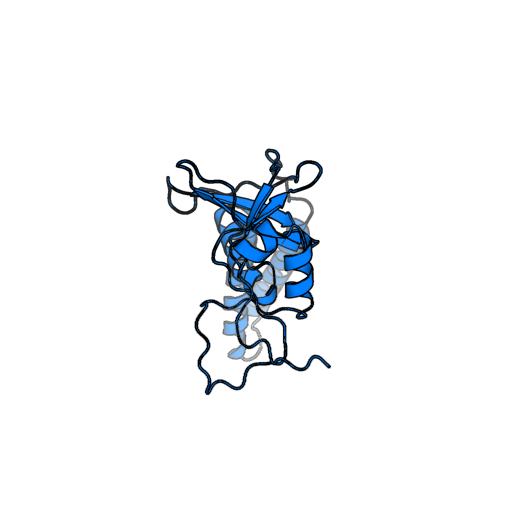7 MET A C 1
ATOM 702 O O . MET A 1 87 ? -7.001 -1.456 -0.546 1.00 90.19 87 MET A O 1
ATOM 706 N N . TRP A 1 88 ? -8.744 -2.559 -1.464 1.00 89.56 88 TRP A N 1
ATOM 707 C CA . TRP A 1 88 ? -8.037 -3.813 -1.663 1.00 89.56 88 TRP A CA 1
ATOM 708 C C . TRP A 1 88 ? -7.239 -3.774 -2.962 1.00 89.56 88 TRP A C 1
ATOM 710 O O . TRP A 1 88 ? -7.762 -3.458 -4.028 1.00 89.56 88 TRP A O 1
ATOM 720 N N . TYR A 1 89 ? -5.968 -4.144 -2.884 1.00 89.00 89 TYR A N 1
ATOM 721 C CA . TYR A 1 89 ? -5.124 -4.357 -4.047 1.00 89.00 89 TYR A CA 1
ATOM 722 C C . TYR A 1 89 ? -4.204 -5.551 -3.793 1.00 89.00 89 TYR A C 1
ATOM 724 O O . TYR A 1 89 ? -3.587 -5.669 -2.740 1.00 89.00 89 TYR A O 1
ATOM 732 N N . MET A 1 90 ? -4.165 -6.484 -4.749 1.00 86.69 90 MET A N 1
ATOM 733 C CA . MET A 1 90 ? -3.355 -7.711 -4.678 1.00 86.69 90 MET A CA 1
ATOM 734 C C . MET A 1 90 ? -3.519 -8.528 -3.381 1.00 86.69 90 MET A C 1
ATOM 736 O O . MET A 1 90 ? -2.569 -9.133 -2.899 1.00 86.69 90 MET A O 1
ATOM 740 N N . GLY A 1 91 ? -4.739 -8.581 -2.840 1.00 87.19 91 GLY A N 1
ATOM 741 C CA . GLY A 1 91 ? -5.050 -9.372 -1.645 1.00 87.19 91 GLY A CA 1
ATOM 742 C C . GLY A 1 91 ? -4.757 -8.668 -0.320 1.00 87.19 91 GLY A C 1
ATOM 743 O O . GLY A 1 91 ? -4.925 -9.286 0.727 1.00 87.19 91 GLY A O 1
ATOM 744 N N . TYR A 1 92 ? -4.379 -7.388 -0.345 1.00 90.19 92 TYR A N 1
ATOM 745 C CA . TYR A 1 92 ? -4.120 -6.608 0.859 1.00 90.19 92 TYR A CA 1
ATOM 746 C C . TYR A 1 92 ? -4.789 -5.235 0.826 1.00 90.19 92 TYR A C 1
ATOM 748 O O . TYR A 1 92 ? -5.126 -4.709 -0.235 1.00 90.19 92 TYR A O 1
ATOM 756 N N . LEU A 1 93 ? -4.980 -4.652 2.008 1.00 91.12 93 LEU A N 1
ATOM 757 C CA . LEU A 1 93 ? -5.476 -3.291 2.159 1.00 91.12 93 LEU A CA 1
ATOM 758 C C . LEU A 1 93 ? -4.351 -2.281 1.950 1.00 91.12 93 LEU A C 1
ATOM 760 O O . LEU A 1 93 ? -3.276 -2.405 2.537 1.00 91.12 93 LEU A O 1
ATOM 764 N N . HIS A 1 94 ? -4.643 -1.252 1.162 1.00 92.88 94 HIS A N 1
ATOM 765 C CA . HIS A 1 94 ? -3.715 -0.177 0.857 1.00 92.88 94 HIS A CA 1
ATOM 766 C C . HIS A 1 94 ? -4.411 1.177 0.920 1.00 92.88 94 HIS A C 1
ATOM 768 O O . HIS A 1 94 ? -5.568 1.324 0.512 1.00 92.88 94 HIS A O 1
ATOM 774 N N . ILE A 1 95 ? -3.678 2.173 1.415 1.00 92.75 95 ILE A N 1
ATOM 775 C CA . ILE A 1 95 ? -4.118 3.564 1.358 1.00 92.75 95 ILE A CA 1
ATOM 776 C C . ILE A 1 95 ? -3.646 4.139 0.036 1.00 92.75 95 ILE A C 1
ATOM 778 O O . ILE A 1 95 ? -2.464 4.048 -0.296 1.00 92.75 95 ILE A O 1
ATOM 782 N N . PHE A 1 96 ? -4.557 4.776 -0.684 1.00 91.56 96 PHE A N 1
ATOM 783 C CA . PHE A 1 96 ? -4.237 5.556 -1.869 1.00 91.56 96 PHE A CA 1
ATOM 784 C C . PHE A 1 96 ? -4.534 7.018 -1.605 1.00 91.56 96 PHE A C 1
ATOM 786 O O . PHE A 1 96 ? -5.458 7.371 -0.872 1.00 91.56 96 PHE A O 1
ATOM 793 N N . ARG A 1 97 ? -3.721 7.870 -2.215 1.00 90.19 97 ARG A N 1
ATOM 794 C CA . ARG A 1 97 ? -3.784 9.315 -2.088 1.00 90.19 97 ARG A CA 1
ATOM 795 C C . ARG A 1 97 ? -3.961 9.941 -3.452 1.00 90.19 97 ARG A C 1
ATOM 797 O O . ARG A 1 97 ? -3.432 9.450 -4.446 1.00 90.19 97 ARG A O 1
ATOM 804 N N . ARG A 1 98 ? -4.680 11.052 -3.503 1.00 87.56 98 ARG A N 1
ATOM 805 C CA . ARG A 1 98 ? -4.803 11.868 -4.709 1.00 87.56 98 ARG A CA 1
ATOM 806 C C . ARG A 1 98 ? -4.623 13.325 -4.351 1.00 87.56 98 ARG A C 1
ATOM 808 O O . ARG A 1 98 ? -5.326 13.845 -3.489 1.00 87.56 98 ARG A O 1
ATOM 815 N N . ARG A 1 99 ? -3.724 14.008 -5.060 1.00 83.25 99 ARG A N 1
ATOM 816 C CA . ARG A 1 99 ? -3.614 15.469 -4.972 1.00 83.25 99 ARG A CA 1
ATOM 817 C C . ARG A 1 99 ? -4.833 16.105 -5.633 1.00 83.25 99 ARG A C 1
ATOM 819 O O . ARG A 1 99 ? -5.093 15.864 -6.808 1.00 83.25 99 ARG A O 1
ATOM 826 N N . ILE A 1 100 ? -5.543 16.960 -4.898 1.00 75.31 100 ILE A N 1
ATOM 827 C CA . ILE A 1 100 ? -6.790 17.602 -5.351 1.00 75.31 100 ILE A CA 1
ATOM 828 C C . ILE A 1 100 ? -6.556 18.492 -6.584 1.00 75.31 100 ILE A C 1
ATOM 830 O O . ILE A 1 100 ? -7.431 18.618 -7.436 1.00 75.31 100 ILE A O 1
ATOM 834 N N . LYS A 1 101 ? -5.363 19.086 -6.725 1.00 71.25 101 LYS A N 1
ATOM 835 C CA . LYS A 1 101 ? -4.976 19.827 -7.934 1.00 71.25 101 LYS A CA 1
ATOM 836 C C . LYS A 1 101 ? -4.317 18.881 -8.942 1.00 71.25 101 LYS A C 1
ATOM 838 O O . LYS A 1 101 ? -3.145 18.551 -8.784 1.00 71.25 101 LYS A O 1
ATOM 843 N N . ASN A 1 102 ? -5.070 18.493 -9.973 1.00 62.56 102 ASN A N 1
ATOM 844 C CA . ASN A 1 102 ? -4.610 17.795 -11.187 1.00 62.56 102 ASN A CA 1
ATOM 845 C C . ASN A 1 102 ? -3.871 16.456 -10.967 1.00 62.56 102 ASN A C 1
ATOM 847 O O . ASN A 1 102 ? -3.133 16.018 -11.848 1.00 62.56 102 ASN A O 1
ATOM 851 N N . GLY A 1 103 ? -4.026 15.808 -9.808 1.00 72.75 103 GLY A N 1
ATOM 852 C CA . GLY A 1 103 ? -3.322 14.566 -9.491 1.00 72.75 103 GLY A CA 1
ATOM 853 C C . GLY A 1 103 ? -4.113 13.310 -9.851 1.00 72.75 103 GLY A C 1
ATOM 854 O O . GLY A 1 103 ? -5.313 13.234 -9.595 1.00 72.75 103 GLY A O 1
ATOM 855 N N . GLY A 1 104 ? -3.417 12.299 -10.375 1.00 84.62 104 GLY A N 1
ATOM 856 C CA . GLY A 1 104 ? -3.886 10.912 -10.353 1.00 84.62 104 GLY A CA 1
ATOM 857 C C . GLY A 1 104 ? -3.765 10.296 -8.954 1.00 84.62 104 GLY A C 1
ATOM 858 O O . GLY A 1 104 ? -3.141 10.875 -8.057 1.00 84.62 104 GLY A O 1
ATOM 859 N N . TRP A 1 105 ? -4.369 9.123 -8.764 1.00 90.12 105 TRP A N 1
ATOM 860 C CA . TRP A 1 105 ? -4.167 8.331 -7.551 1.00 90.12 105 TRP A CA 1
ATOM 861 C C . TRP A 1 105 ? -2.736 7.803 -7.497 1.00 90.12 105 TRP A C 1
ATOM 863 O O . TRP A 1 105 ? -2.189 7.392 -8.516 1.00 90.12 105 TRP A O 1
ATOM 873 N N . TYR A 1 106 ? -2.146 7.779 -6.312 1.00 90.50 106 TYR A N 1
ATOM 874 C CA . TYR A 1 106 ? -0.876 7.126 -6.030 1.00 90.50 106 TYR A CA 1
ATOM 875 C C . TYR A 1 106 ? -0.987 6.331 -4.732 1.00 90.50 106 TYR A C 1
ATOM 877 O O . TYR A 1 106 ? -1.819 6.636 -3.874 1.00 90.50 106 TYR A O 1
ATOM 885 N N . VAL A 1 107 ? -0.187 5.280 -4.593 1.00 90.25 107 VAL A N 1
ATOM 886 C CA . VAL A 1 107 ? -0.207 4.462 -3.377 1.00 90.25 107 VAL A CA 1
ATOM 887 C C . VAL A 1 107 ? 0.522 5.193 -2.240 1.00 90.25 107 VAL A C 1
ATOM 889 O O . VAL A 1 107 ? 1.610 5.727 -2.436 1.00 90.25 107 VAL A O 1
ATOM 892 N N . GLY A 1 108 ? -0.110 5.282 -1.070 1.00 89.38 108 GLY A N 1
ATOM 893 C CA . GLY A 1 108 ? 0.458 5.883 0.143 1.00 89.38 108 GLY A CA 1
ATOM 894 C C . GLY A 1 108 ? 1.098 4.862 1.087 1.00 89.38 108 GLY A C 1
ATOM 895 O O . GLY A 1 108 ? 2.037 5.198 1.803 1.00 89.38 108 GLY A O 1
ATOM 896 N N . THR A 1 109 ? 0.600 3.625 1.068 1.00 92.00 109 THR A N 1
ATOM 897 C CA . THR A 1 109 ? 1.211 2.459 1.727 1.00 92.00 109 THR A CA 1
ATOM 898 C C . THR A 1 109 ? 2.211 1.760 0.814 1.00 92.00 109 THR A C 1
ATOM 900 O O . THR A 1 109 ? 2.049 1.775 -0.403 1.00 92.00 109 THR A O 1
ATOM 903 N N . SER A 1 110 ? 3.177 1.058 1.394 1.00 91.31 110 SER A N 1
ATOM 904 C CA . SER A 1 110 ? 4.124 0.241 0.638 1.00 91.31 110 SER A CA 1
ATOM 905 C C . SER A 1 110 ? 3.407 -0.926 -0.059 1.00 91.31 110 SER A C 1
ATOM 907 O O . SER A 1 110 ? 2.532 -1.567 0.529 1.00 91.31 110 SER A O 1
ATOM 909 N N . LEU A 1 111 ? 3.758 -1.212 -1.315 1.00 90.50 111 LEU A N 1
ATOM 910 C CA . LEU A 1 111 ? 3.244 -2.380 -2.042 1.00 90.50 111 LEU A CA 1
ATOM 911 C C . LEU A 1 111 ? 4.113 -3.627 -1.845 1.00 90.50 111 LEU A C 1
ATOM 913 O O . LEU A 1 111 ? 3.664 -4.724 -2.171 1.00 90.50 111 LEU A O 1
ATOM 917 N N . THR A 1 112 ? 5.341 -3.491 -1.339 1.00 87.62 112 THR A N 1
ATOM 918 C CA . THR A 1 112 ? 6.324 -4.589 -1.250 1.00 87.62 112 THR A CA 1
ATOM 919 C C . THR A 1 112 ? 6.749 -4.930 0.181 1.00 87.62 112 THR A C 1
ATOM 921 O O . THR A 1 112 ? 7.239 -6.031 0.428 1.00 87.62 112 THR A O 1
ATOM 924 N N . SER A 1 113 ? 6.504 -4.033 1.136 1.00 84.38 113 SER A N 1
ATOM 925 C CA . SER A 1 113 ? 6.911 -4.107 2.542 1.00 84.38 113 SER A CA 1
ATOM 926 C C . SER A 1 113 ? 5.692 -3.950 3.463 1.00 84.38 113 SER A C 1
ATOM 928 O O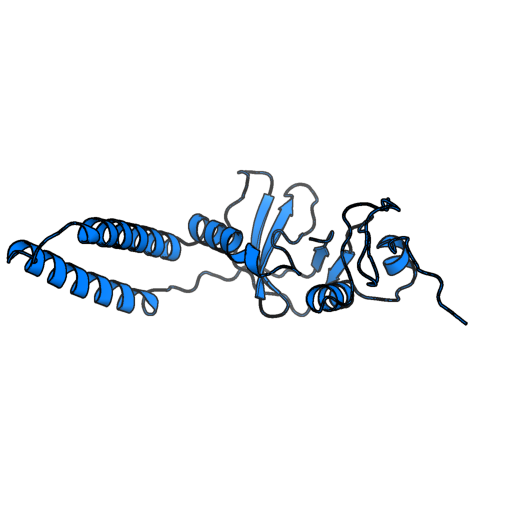 . SER A 1 113 ? 5.479 -2.940 4.136 1.00 84.38 113 SER A O 1
ATOM 930 N N . MET A 1 114 ? 4.850 -4.987 3.461 1.00 82.81 114 MET A N 1
ATOM 931 C CA . MET A 1 114 ? 3.527 -4.986 4.100 1.00 82.81 114 MET A CA 1
ATOM 932 C C . MET A 1 114 ? 3.566 -4.814 5.624 1.00 82.81 114 MET A C 1
ATOM 934 O O . MET A 1 114 ? 2.617 -4.281 6.199 1.00 82.81 114 MET A O 1
ATOM 938 N N . ASP A 1 115 ? 4.663 -5.221 6.267 1.00 80.06 115 ASP A N 1
ATOM 939 C CA . ASP A 1 115 ? 4.815 -5.239 7.728 1.00 80.06 115 ASP A CA 1
ATOM 940 C C . ASP A 1 115 ? 4.654 -3.846 8.362 1.00 80.06 115 ASP A C 1
ATOM 942 O O . ASP A 1 115 ? 4.226 -3.719 9.509 1.00 80.06 115 ASP A O 1
ATOM 946 N N . PHE A 1 116 ? 4.934 -2.783 7.602 1.00 78.50 116 PHE A N 1
ATOM 947 C CA . PHE A 1 116 ? 4.878 -1.400 8.083 1.00 78.50 116 PHE A CA 1
ATOM 948 C C . PHE A 1 116 ? 3.565 -0.681 7.745 1.00 78.50 116 PHE A C 1
ATOM 950 O O . PHE A 1 116 ? 3.290 0.399 8.274 1.00 78.50 116 PHE A O 1
ATOM 957 N N . ASN A 1 117 ? 2.711 -1.284 6.912 1.00 90.06 117 ASN A N 1
ATOM 958 C CA . ASN A 1 117 ? 1.458 -0.659 6.481 1.00 90.06 117 ASN A CA 1
ATOM 959 C C . ASN A 1 117 ? 0.425 -0.572 7.609 1.00 90.06 117 ASN A C 1
ATOM 961 O O . ASN A 1 117 ? -0.436 0.309 7.585 1.00 90.06 117 ASN A O 1
ATOM 965 N N . GLY A 1 118 ? 0.517 -1.452 8.612 1.00 87.06 118 GLY A N 1
ATOM 966 C CA . GLY A 1 118 ? -0.452 -1.536 9.706 1.00 87.06 118 GLY A CA 1
ATOM 967 C C . GLY A 1 118 ? -0.633 -0.219 10.461 1.00 87.06 118 GLY A C 1
ATOM 968 O O . GLY A 1 118 ? -1.764 0.156 10.764 1.00 87.06 118 GLY A O 1
ATOM 969 N N . TYR A 1 119 ? 0.452 0.528 10.698 1.00 88.00 119 TYR A N 1
ATOM 970 C CA . TYR A 1 119 ? 0.374 1.834 11.356 1.00 88.00 119 TYR A CA 1
ATOM 971 C C . TYR A 1 119 ? -0.441 2.836 10.532 1.00 88.00 119 TYR A C 1
ATOM 973 O O . TYR A 1 119 ? -1.367 3.456 11.050 1.00 88.00 119 TYR A O 1
ATOM 981 N N . GLN A 1 120 ? -0.138 2.957 9.237 1.00 89.00 120 GLN A N 1
ATOM 982 C CA . GLN A 1 120 ? -0.813 3.910 8.357 1.00 89.00 120 GLN A CA 1
ATOM 983 C C . GLN A 1 120 ? -2.298 3.563 8.194 1.00 89.00 120 GLN A C 1
ATOM 985 O O . GLN A 1 120 ? -3.150 4.446 8.281 1.00 89.00 120 GLN A O 1
ATOM 990 N N . ILE A 1 121 ? -2.617 2.275 8.017 1.00 91.44 121 ILE A N 1
ATOM 991 C CA . ILE A 1 121 ? -3.997 1.778 7.921 1.00 91.44 121 ILE A CA 1
ATOM 992 C C . ILE A 1 121 ? -4.752 2.026 9.229 1.00 91.44 121 ILE A C 1
ATOM 994 O O . ILE A 1 121 ? -5.882 2.511 9.199 1.00 91.44 121 ILE A O 1
ATOM 998 N N . SER A 1 122 ? -4.130 1.747 10.377 1.00 88.50 122 SER A N 1
ATOM 999 C CA . SER A 1 122 ? -4.724 2.002 11.692 1.00 88.50 122 SER A CA 1
ATOM 1000 C C . SER A 1 122 ? -5.000 3.492 11.912 1.00 88.50 122 SER A C 1
ATOM 1002 O O . SER A 1 122 ? -6.103 3.848 12.327 1.00 88.50 122 SER A O 1
ATOM 1004 N N . ASP A 1 123 ? -4.054 4.373 11.570 1.00 88.62 123 ASP A N 1
ATOM 1005 C CA . ASP A 1 123 ? -4.235 5.827 11.651 1.00 88.62 123 ASP A CA 1
ATOM 1006 C C . ASP A 1 123 ? -5.377 6.311 10.742 1.00 88.62 123 ASP A C 1
ATOM 1008 O O . ASP A 1 123 ? -6.264 7.056 11.173 1.00 88.62 123 ASP A O 1
ATOM 1012 N N . PHE A 1 124 ? -5.421 5.823 9.501 1.00 89.56 124 PHE A N 1
ATOM 1013 C CA . PHE A 1 124 ? -6.515 6.106 8.579 1.00 89.56 124 PHE A CA 1
ATOM 1014 C C . PHE A 1 124 ? -7.868 5.658 9.164 1.00 89.56 124 PHE A C 1
ATOM 1016 O O . PHE A 1 124 ? -8.820 6.444 9.201 1.00 89.56 124 PHE A O 1
ATOM 1023 N N . MET A 1 125 ? -7.965 4.431 9.685 1.00 89.06 125 MET A N 1
ATOM 1024 C CA . MET A 1 125 ? -9.196 3.911 10.291 1.00 89.06 125 MET A CA 1
ATOM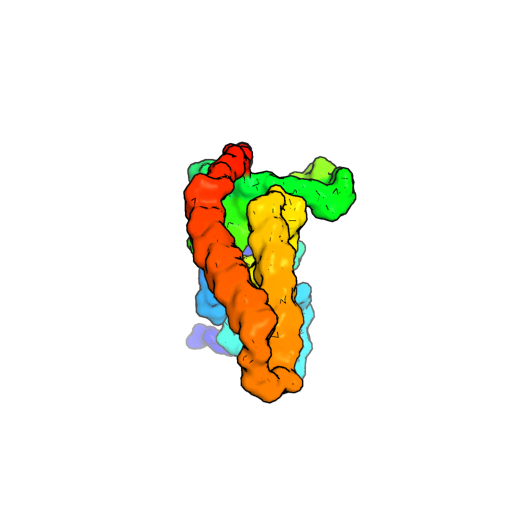 1025 C C . MET A 1 125 ? -9.586 4.701 11.539 1.00 89.06 125 MET A C 1
ATOM 1027 O O . MET A 1 125 ? -10.756 5.022 11.733 1.00 89.06 125 MET A O 1
ATOM 1031 N N . TRP A 1 126 ? -8.623 5.103 12.361 1.00 87.31 126 TRP A N 1
ATOM 1032 C CA . TRP A 1 126 ? -8.864 5.950 13.522 1.00 87.31 126 TRP A CA 1
ATOM 1033 C C . TRP A 1 126 ? -9.450 7.312 13.132 1.00 87.31 126 TRP A C 1
ATOM 1035 O O . TRP A 1 126 ? -10.420 7.772 13.750 1.00 87.31 126 TRP A O 1
ATOM 1045 N N . ARG A 1 127 ? -8.927 7.958 12.082 1.00 86.75 127 ARG A N 1
ATOM 1046 C CA . ARG A 1 127 ? -9.412 9.259 11.583 1.00 86.75 127 ARG A CA 1
ATOM 1047 C C . ARG A 1 127 ? -10.784 9.180 10.907 1.00 86.75 127 ARG A C 1
ATOM 1049 O O . ARG A 1 127 ? -11.578 10.122 11.051 1.00 86.75 127 ARG A O 1
ATOM 1056 N N . ASN A 1 128 ? -11.084 8.060 10.252 1.00 84.56 128 ASN A N 1
ATOM 1057 C CA . ASN A 1 128 ? -12.202 7.957 9.310 1.00 84.56 128 ASN A CA 1
ATOM 1058 C C . ASN A 1 128 ? -13.339 7.034 9.757 1.00 84.56 128 ASN A C 1
ATOM 1060 O O . ASN A 1 128 ? -14.471 7.241 9.336 1.00 84.56 128 ASN A O 1
ATOM 1064 N N . ASN A 1 129 ? -13.090 6.094 10.668 1.00 84.62 129 ASN A N 1
ATOM 1065 C CA . ASN A 1 129 ? -14.093 5.169 11.186 1.00 84.62 129 ASN A CA 1
ATOM 1066 C C . ASN A 1 129 ? -14.372 5.437 12.687 1.00 84.62 129 ASN A C 1
ATOM 1068 O O . ASN A 1 129 ? -13.560 5.103 13.558 1.00 84.62 129 ASN A O 1
ATOM 1072 N N . PRO A 1 130 ? -15.535 6.029 13.036 1.00 83.69 130 PRO A N 1
ATOM 1073 C CA . PRO A 1 130 ? -15.905 6.296 14.426 1.00 83.69 130 PRO A CA 1
ATOM 1074 C C . PRO A 1 130 ? -16.010 5.042 15.302 1.00 83.69 130 PRO A C 1
ATOM 1076 O O . PRO A 1 130 ? -15.722 5.121 16.497 1.00 83.69 130 PRO A O 1
ATOM 1079 N N . GLN A 1 131 ? -16.421 3.902 14.740 1.00 81.12 131 GLN A N 1
ATOM 1080 C CA . GLN A 1 131 ? -16.530 2.637 15.472 1.00 81.12 131 GLN A CA 1
ATOM 1081 C C . GLN A 1 131 ? -15.133 2.119 15.831 1.00 81.12 131 GLN A C 1
ATOM 1083 O O . GLN A 1 131 ? -14.877 1.840 17.002 1.00 81.12 131 GLN A O 1
ATOM 1088 N N . TYR A 1 132 ? -14.204 2.111 14.868 1.00 83.06 132 TYR A N 1
ATOM 1089 C CA . TYR A 1 132 ? -12.798 1.763 15.106 1.00 83.06 132 TYR A CA 1
ATOM 1090 C C . TYR A 1 132 ? -12.169 2.669 16.171 1.00 83.06 132 TYR A C 1
ATOM 1092 O O . TYR A 1 132 ? -11.542 2.198 17.117 1.00 83.06 132 TYR A O 1
ATOM 1100 N N . ARG A 1 133 ? -12.420 3.982 16.093 1.00 84.19 133 ARG A N 1
ATOM 1101 C CA . ARG A 1 133 ? -11.947 4.936 17.103 1.00 84.19 133 ARG A CA 1
ATOM 1102 C C . ARG A 1 133 ? -12.472 4.631 18.504 1.00 84.19 133 ARG A C 1
ATOM 1104 O O . ARG A 1 133 ? -11.716 4.676 19.470 1.00 84.19 133 ARG A O 1
ATOM 1111 N N . ARG A 1 134 ? -13.772 4.352 18.643 1.00 81.81 134 ARG A N 1
ATOM 1112 C CA . ARG A 1 134 ? -14.372 3.988 19.940 1.00 81.81 134 ARG A CA 1
ATOM 1113 C C . ARG A 1 134 ? -13.774 2.693 20.482 1.00 81.81 134 ARG A C 1
ATOM 1115 O O . ARG A 1 134 ? -13.505 2.617 21.680 1.00 81.81 134 ARG A O 1
ATOM 1122 N N . PHE A 1 135 ? -13.550 1.715 19.607 1.00 80.94 135 PHE A N 1
ATOM 1123 C CA . PHE A 1 135 ? -12.924 0.448 19.960 1.00 80.94 135 PHE A CA 1
ATOM 1124 C C . PHE A 1 135 ? -11.513 0.658 20.523 1.00 80.94 135 PHE A C 1
ATOM 1126 O O . PHE A 1 135 ? -11.265 0.272 21.663 1.00 80.94 135 PHE A O 1
ATOM 1133 N N . ILE A 1 136 ? -10.634 1.349 19.793 1.00 79.50 136 ILE A N 1
ATOM 1134 C CA . ILE A 1 136 ? -9.252 1.592 20.232 1.00 79.50 136 ILE A CA 1
ATOM 1135 C C . ILE A 1 136 ? -9.207 2.409 21.539 1.00 79.50 136 ILE A C 1
ATOM 1137 O O . ILE A 1 136 ? -8.501 2.019 22.461 1.00 79.50 136 ILE A O 1
ATOM 1141 N N . LYS A 1 137 ? -10.044 3.450 21.709 1.00 79.81 137 LYS A N 1
ATOM 1142 C CA . LYS A 1 137 ? -10.140 4.187 22.994 1.00 79.81 137 LYS A CA 1
ATOM 1143 C C . LYS A 1 137 ? -10.526 3.291 24.170 1.00 79.81 137 LYS A C 1
ATOM 1145 O O . LYS A 1 137 ? -10.027 3.457 25.281 1.00 79.81 137 LYS A O 1
ATOM 1150 N N . SER A 1 138 ? -11.458 2.370 23.934 1.00 76.06 138 SER A N 1
ATOM 1151 C CA . SER A 1 138 ? -11.900 1.423 24.959 1.00 76.06 138 SER A CA 1
ATOM 1152 C C . SER A 1 138 ? -10.783 0.433 25.294 1.00 76.06 138 SER A C 1
ATOM 1154 O O . SER A 1 138 ? -10.587 0.109 26.460 1.00 76.06 138 SER A O 1
ATOM 1156 N N . TRP A 1 139 ? -10.025 -0.003 24.286 1.00 72.50 139 TRP A N 1
ATOM 1157 C CA . TRP A 1 139 ? -8.888 -0.907 24.438 1.00 72.50 139 TRP A CA 1
ATOM 1158 C C . TRP A 1 139 ? -7.730 -0.280 25.228 1.00 72.50 139 TRP A C 1
ATOM 1160 O O . TRP A 1 139 ? -7.300 -0.850 26.226 1.00 72.50 139 TRP A O 1
ATOM 1170 N N . GLU A 1 140 ? -7.294 0.931 24.869 1.00 73.06 140 GLU A N 1
ATOM 1171 C CA . GLU A 1 140 ? -6.245 1.670 25.595 1.00 73.06 140 GLU A CA 1
ATOM 1172 C C . GLU A 1 140 ? -6.624 1.901 27.064 1.00 73.06 140 GLU A C 1
ATOM 1174 O O . GLU A 1 140 ? -5.792 1.809 27.970 1.00 73.06 140 GLU A O 1
ATOM 1179 N N . SER A 1 141 ? -7.906 2.173 27.329 1.00 66.44 141 SER A N 1
ATOM 1180 C CA . SER A 1 141 ? -8.407 2.282 28.698 1.00 66.44 141 SER A CA 1
ATOM 1181 C C . SER A 1 141 ? -8.292 0.962 29.465 1.00 66.44 141 SER A C 1
ATOM 1183 O O . SER A 1 141 ? -8.122 1.000 30.681 1.00 66.44 141 SER A O 1
ATOM 1185 N N . LEU A 1 142 ? -8.406 -0.192 28.803 1.00 61.38 142 LEU A N 1
ATOM 1186 C CA . LEU A 1 142 ? -8.274 -1.506 29.436 1.00 61.38 142 LEU A CA 1
ATOM 1187 C C . LEU A 1 142 ? -6.805 -1.873 29.682 1.00 61.38 142 LEU A C 1
ATOM 1189 O O . LEU A 1 142 ? -6.490 -2.347 30.773 1.00 61.38 142 LEU A O 1
ATOM 1193 N N . GLU A 1 143 ? -5.902 -1.607 28.737 1.00 62.53 143 GLU A N 1
ATOM 1194 C CA . GLU A 1 143 ? -4.460 -1.870 28.893 1.00 62.53 143 GLU A CA 1
ATOM 1195 C C . GLU A 1 143 ? -3.837 -1.045 30.026 1.00 62.53 143 GLU A C 1
ATOM 1197 O O . GLU A 1 143 ? -3.183 -1.602 30.909 1.00 62.53 143 GLU A O 1
ATOM 1202 N N . ASN A 1 144 ? -4.153 0.252 30.104 1.00 60.47 144 ASN A N 1
ATOM 1203 C CA . ASN A 1 144 ? -3.715 1.117 31.207 1.00 60.47 144 ASN A CA 1
ATOM 1204 C C . ASN A 1 144 ? -4.194 0.627 32.587 1.00 60.47 144 ASN A C 1
ATOM 1206 O O . ASN A 1 144 ? -3.596 0.943 33.618 1.00 60.47 144 ASN A O 1
ATOM 1210 N N . LEU A 1 145 ? -5.290 -0.134 32.636 1.00 53.16 145 LEU A N 1
ATOM 1211 C CA . LEU A 1 145 ? -5.784 -0.758 33.862 1.00 53.16 145 LEU A CA 1
ATOM 1212 C C . LEU A 1 145 ? -5.122 -2.113 34.142 1.00 53.16 145 LEU A C 1
ATOM 1214 O O . LEU A 1 145 ? -5.090 -2.520 35.301 1.00 53.16 145 LEU A O 1
ATOM 1218 N N . VAL A 1 146 ? -4.605 -2.815 33.128 1.00 55.59 146 VAL A N 1
ATOM 1219 C CA . VAL A 1 146 ? -3.820 -4.055 33.274 1.00 55.59 146 VAL A CA 1
ATOM 1220 C C . VAL A 1 146 ? -2.417 -3.758 33.797 1.00 55.59 146 VAL A C 1
ATOM 1222 O O . VAL A 1 146 ? -1.991 -4.412 34.744 1.00 55.59 146 VAL A O 1
ATOM 1225 N N . ASP A 1 147 ? -1.733 -2.736 33.283 1.00 54.69 147 ASP A N 1
ATOM 1226 C CA . ASP A 1 147 ? -0.385 -2.380 33.755 1.00 54.69 147 ASP A CA 1
ATOM 1227 C C . ASP A 1 147 ? -0.370 -1.924 35.220 1.00 54.69 147 ASP A C 1
ATOM 1229 O O . ASP A 1 147 ? 0.533 -2.275 35.986 1.00 54.69 147 ASP A O 1
ATOM 1233 N N . LYS A 1 148 ? -1.443 -1.262 35.670 1.00 52.44 148 LYS A N 1
ATOM 1234 C CA . LYS A 1 148 ? -1.647 -0.943 37.091 1.00 52.44 148 LYS A CA 1
ATOM 1235 C C . LYS A 1 148 ? -1.754 -2.187 37.988 1.00 52.44 148 LYS A C 1
ATOM 1237 O O . LYS A 1 148 ? -1.533 -2.058 39.185 1.00 52.44 148 LYS A O 1
ATOM 1242 N N . ARG A 1 149 ? -2.049 -3.386 37.456 1.00 49.78 149 ARG A N 1
ATOM 1243 C CA . ARG A 1 149 ? -2.174 -4.640 38.236 1.00 49.78 149 ARG A CA 1
ATOM 1244 C C . ARG A 1 149 ? -0.848 -5.298 38.590 1.00 49.78 149 ARG A C 1
ATOM 1246 O O . ARG A 1 149 ? -0.823 -6.055 39.554 1.00 49.78 149 ARG A O 1
ATOM 1253 N N . ARG A 1 150 ? 0.248 -5.018 37.869 1.00 51.16 150 ARG A N 1
ATOM 1254 C CA . ARG A 1 150 ? 1.562 -5.637 38.155 1.00 51.16 150 ARG A CA 1
ATOM 1255 C C . ARG A 1 150 ? 2.112 -5.299 39.551 1.00 51.16 150 ARG A C 1
ATOM 1257 O O . ARG A 1 150 ? 3.095 -5.899 39.964 1.00 51.16 150 ARG A O 1
ATOM 1264 N N . HIS A 1 151 ? 1.461 -4.389 40.279 1.00 53.16 151 HIS A N 1
ATOM 1265 C CA . HIS A 1 151 ? 1.880 -3.897 41.590 1.00 53.16 151 HIS A CA 1
ATOM 1266 C C . HIS A 1 151 ? 0.852 -4.120 42.722 1.00 53.16 151 HIS A C 1
ATOM 1268 O O . HIS A 1 151 ? 0.994 -3.502 43.773 1.00 53.16 151 HIS A O 1
ATOM 1274 N N . TYR A 1 152 ? -0.167 -4.981 42.557 1.00 52.38 152 TYR A N 1
ATOM 1275 C CA . TYR A 1 152 ? -1.163 -5.222 43.617 1.00 52.38 152 TYR A CA 1
ATOM 1276 C C . TYR A 1 152 ? -1.042 -6.612 44.269 1.00 52.38 152 TYR A C 1
ATOM 1278 O O . TYR A 1 152 ? -1.180 -7.619 43.572 1.00 52.38 152 TYR A O 1
ATOM 1286 N N . PRO A 1 153 ? -0.858 -6.701 45.603 1.00 53.00 153 PRO A N 1
ATOM 1287 C CA . PRO A 1 153 ? -1.116 -7.931 46.343 1.00 53.00 153 PRO A CA 1
ATOM 1288 C C . PRO A 1 153 ? -2.636 -8.165 46.379 1.00 53.00 153 PRO A C 1
ATOM 1290 O O . PRO A 1 153 ? -3.377 -7.203 46.535 1.00 53.00 153 PRO A O 1
ATOM 1293 N N . GLY A 1 154 ? -3.076 -9.416 46.182 1.00 58.62 154 GLY A N 1
ATOM 1294 C CA . GLY A 1 154 ? -4.450 -9.942 46.328 1.00 58.62 154 GLY A CA 1
ATOM 1295 C C . GLY A 1 154 ? -5.629 -8.953 46.261 1.00 58.62 154 GLY A C 1
ATOM 1296 O O . GLY A 1 154 ? -5.833 -8.153 47.168 1.00 58.62 154 GLY A O 1
ATOM 1297 N N . LEU A 1 155 ? -6.471 -9.069 45.224 1.00 59.91 155 LEU A N 1
ATOM 1298 C CA . LEU A 1 155 ? -7.657 -8.220 45.033 1.00 59.91 155 LEU A CA 1
ATOM 1299 C C . LEU A 1 155 ? -8.576 -8.228 46.269 1.00 59.91 155 LEU A C 1
ATOM 1301 O O . LEU A 1 155 ? -9.067 -9.275 46.687 1.00 59.91 155 LEU A O 1
ATOM 1305 N N . THR A 1 156 ? -8.849 -7.041 46.812 1.00 70.50 156 THR A N 1
ATOM 1306 C CA . THR A 1 156 ? -9.893 -6.826 47.823 1.00 70.50 156 THR A CA 1
ATOM 1307 C C . THR A 1 156 ? -11.285 -7.108 47.228 1.00 70.50 156 THR A C 1
ATOM 1309 O O . THR A 1 156 ? -11.430 -7.140 46.003 1.00 70.50 156 THR A O 1
ATOM 1312 N N . PRO A 1 157 ? -12.344 -7.268 48.044 1.00 67.12 157 PRO A N 1
ATOM 1313 C CA . PRO A 1 157 ? -13.716 -7.434 47.547 1.00 67.12 157 PRO A CA 1
ATOM 1314 C C . PRO A 1 157 ? -14.171 -6.322 46.583 1.00 67.12 157 PRO A C 1
ATOM 1316 O O . PRO A 1 157 ? -14.845 -6.591 45.591 1.00 67.12 157 PRO A O 1
ATOM 1319 N N . GLU A 1 158 ? -13.738 -5.081 46.814 1.00 70.00 158 GLU A N 1
ATOM 1320 C CA . GLU A 1 158 ? -13.966 -3.952 45.899 1.00 70.00 158 GLU A CA 1
ATOM 1321 C C . GLU A 1 158 ? -13.183 -4.116 44.590 1.00 70.00 158 GLU A C 1
ATOM 1323 O O . GLU A 1 158 ? -13.719 -3.882 43.506 1.00 70.00 158 GLU A O 1
ATOM 1328 N N . GLY A 1 159 ? -11.942 -4.605 44.667 1.00 65.81 159 GLY A N 1
ATOM 1329 C CA . GLY A 1 159 ? -11.156 -4.987 43.494 1.00 65.81 159 GLY A CA 1
ATOM 1330 C C . GLY A 1 159 ? -11.814 -6.104 42.675 1.00 65.81 159 GLY A C 1
ATOM 1331 O O . GLY A 1 159 ? -11.800 -6.050 41.446 1.00 65.81 159 GLY A O 1
ATOM 1332 N N . LEU A 1 160 ? -12.445 -7.079 43.337 1.00 63.25 160 LEU A N 1
ATOM 1333 C CA . LEU A 1 160 ? -13.188 -8.163 42.691 1.00 63.25 160 LEU A CA 1
ATOM 1334 C C . LEU A 1 160 ? -14.453 -7.648 41.986 1.00 63.25 160 LEU A C 1
ATOM 1336 O O . LEU A 1 160 ? -14.719 -8.043 40.852 1.00 63.25 160 LEU A O 1
ATOM 1340 N N . ALA A 1 161 ? -15.203 -6.737 42.610 1.00 69.25 161 ALA A N 1
ATOM 1341 C CA . ALA A 1 161 ? -16.382 -6.116 42.002 1.00 69.25 161 ALA A CA 1
ATOM 1342 C C . ALA A 1 161 ? -16.021 -5.311 40.740 1.00 69.25 161 ALA A C 1
ATOM 1344 O O . ALA A 1 161 ? -16.686 -5.436 39.707 1.00 69.25 161 ALA A O 1
ATOM 1345 N N . ILE A 1 162 ? -14.916 -4.559 40.791 1.00 68.38 162 ILE A N 1
ATOM 1346 C CA . ILE A 1 162 ? -14.360 -3.856 39.628 1.00 68.38 162 ILE A CA 1
ATOM 1347 C C . ILE A 1 162 ? -13.985 -4.856 38.522 1.00 68.38 162 ILE A C 1
ATOM 1349 O O . ILE A 1 162 ? -14.245 -4.598 37.346 1.00 68.38 162 ILE A O 1
ATOM 1353 N N . GLU A 1 163 ? -13.411 -6.010 38.867 1.00 62.72 163 GLU A N 1
ATOM 1354 C CA . GLU A 1 163 ? -12.994 -7.015 37.884 1.00 62.72 163 GLU A CA 1
ATOM 1355 C C . GLU A 1 163 ? -14.179 -7.748 37.233 1.00 62.72 163 GLU A C 1
ATOM 1357 O O . GLU A 1 163 ? -14.178 -7.973 36.022 1.00 62.72 163 GLU A O 1
ATOM 1362 N N . ILE A 1 164 ? -15.238 -8.035 37.991 1.00 68.88 164 ILE A N 1
ATOM 1363 C CA . ILE A 1 164 ? -16.496 -8.583 37.459 1.00 68.88 164 ILE A CA 1
ATOM 1364 C C . ILE A 1 164 ? -17.143 -7.585 36.489 1.00 68.88 164 ILE A C 1
ATOM 1366 O O . ILE A 1 164 ? -17.534 -7.957 35.379 1.00 68.88 164 ILE A O 1
ATOM 1370 N N . GLN A 1 165 ? -17.200 -6.303 36.861 1.00 72.25 165 GLN A N 1
ATOM 1371 C CA . GLN A 1 165 ? -17.734 -5.249 35.996 1.00 72.25 165 GLN A CA 1
ATOM 1372 C C . GLN A 1 165 ? -16.892 -5.074 34.720 1.00 72.25 165 GLN A C 1
ATOM 1374 O O . GLN A 1 165 ? -17.437 -4.832 33.638 1.00 72.25 165 GLN A O 1
ATOM 1379 N N . ARG A 1 166 ? -15.568 -5.253 34.810 1.00 65.44 166 ARG A N 1
ATOM 1380 C CA . ARG A 1 166 ? -14.660 -5.256 33.653 1.00 65.44 166 ARG A CA 1
ATOM 1381 C C . ARG A 1 166 ? -14.876 -6.453 32.741 1.00 65.44 166 ARG A C 1
ATOM 1383 O O . ARG A 1 166 ? -14.960 -6.244 31.535 1.00 65.44 166 ARG A O 1
ATOM 1390 N N . LYS A 1 167 ? -15.009 -7.670 33.278 1.00 69.25 167 LYS A N 1
ATOM 1391 C CA . LYS A 1 167 ? -15.304 -8.872 32.481 1.00 69.25 167 LYS A CA 1
ATOM 1392 C C . LYS A 1 167 ? -16.618 -8.707 31.718 1.00 69.25 167 LYS A C 1
ATOM 1394 O O . LYS A 1 167 ? -16.645 -8.895 30.507 1.00 69.25 167 LYS A O 1
ATOM 1399 N N . ALA A 1 168 ? -17.659 -8.224 32.395 1.00 69.88 168 ALA A N 1
ATOM 1400 C CA . ALA A 1 168 ? -18.937 -7.910 31.763 1.00 69.88 168 ALA A CA 1
ATOM 1401 C C . ALA A 1 168 ? -18.807 -6.820 30.679 1.00 69.88 168 ALA A C 1
ATOM 1403 O O . ALA A 1 168 ? -19.447 -6.898 29.632 1.00 69.88 168 ALA A O 1
ATOM 1404 N N . SER A 1 169 ? -17.954 -5.813 30.894 1.00 66.06 169 SER A N 1
ATOM 1405 C CA . SER A 1 169 ? -17.677 -4.770 29.895 1.00 66.06 169 SER A CA 1
ATOM 1406 C C . SER A 1 169 ? -16.890 -5.303 28.693 1.00 66.06 169 SER A C 1
ATOM 1408 O O . SER A 1 169 ? -17.165 -4.895 27.567 1.00 66.06 169 SER A O 1
ATOM 1410 N N . HIS A 1 170 ? -15.950 -6.228 28.910 1.00 64.38 170 HIS A N 1
ATOM 1411 C CA . HIS A 1 170 ? -15.183 -6.890 27.855 1.00 64.38 170 HIS A CA 1
ATOM 1412 C C . HIS A 1 170 ? -16.084 -7.784 26.998 1.00 64.38 170 HIS A C 1
ATOM 1414 O O . HIS A 1 170 ? -16.104 -7.633 25.782 1.00 64.38 170 HIS A O 1
ATOM 1420 N N . GLU A 1 171 ? -16.918 -8.618 27.622 1.00 66.12 171 GLU A N 1
ATOM 1421 C CA . GLU A 1 171 ? -17.917 -9.444 26.928 1.00 66.12 171 GLU A CA 1
ATOM 1422 C C . GLU A 1 171 ? -18.925 -8.580 26.150 1.00 66.12 171 GLU A C 1
ATOM 1424 O O . GLU A 1 171 ? -19.317 -8.910 25.030 1.00 66.12 171 GLU A O 1
ATOM 1429 N N . LYS A 1 172 ? -19.320 -7.425 26.702 1.00 63.72 172 LYS A N 1
ATOM 1430 C CA . LYS A 1 172 ? -20.188 -6.463 26.009 1.00 63.72 172 LYS A CA 1
ATOM 1431 C C . LYS A 1 172 ? -19.489 -5.806 24.817 1.00 63.72 172 LYS A C 1
ATOM 1433 O O . LYS A 1 172 ? -20.119 -5.630 23.777 1.00 63.72 172 LYS A O 1
ATOM 1438 N N . LEU A 1 173 ? -18.204 -5.468 24.945 1.00 58.31 173 LEU A N 1
ATOM 1439 C CA . LEU A 1 173 ? -17.374 -4.967 23.847 1.00 58.31 173 LEU A CA 1
ATOM 1440 C C . LEU A 1 173 ? -17.199 -6.020 22.751 1.00 58.31 173 LEU A C 1
ATOM 1442 O O . LEU A 1 173 ? -17.304 -5.672 21.583 1.00 58.31 173 LEU A O 1
ATOM 1446 N N . GLU A 1 174 ? -16.990 -7.290 23.098 1.00 59.91 174 GLU A N 1
ATOM 1447 C CA . GLU A 1 174 ? -16.905 -8.385 22.126 1.00 59.91 174 GLU A CA 1
ATOM 1448 C C . GLU A 1 174 ? -18.215 -8.602 21.369 1.00 59.91 174 GLU A C 1
ATOM 1450 O O . GLU A 1 174 ? -18.188 -8.770 20.154 1.00 59.91 174 GLU A O 1
ATOM 1455 N N . ARG A 1 175 ? -19.365 -8.492 22.041 1.00 55.09 175 ARG A N 1
ATOM 1456 C CA . ARG A 1 175 ? -20.681 -8.536 21.377 1.00 55.09 175 ARG A CA 1
ATOM 1457 C C . ARG A 1 175 ? -20.959 -7.298 20.515 1.00 55.09 175 ARG A C 1
ATOM 1459 O O . ARG A 1 175 ? -21.609 -7.395 19.483 1.00 55.09 175 ARG A O 1
ATOM 1466 N N . LEU A 1 176 ? -20.417 -6.134 20.880 1.00 52.88 176 LEU A N 1
ATOM 1467 C CA . LEU A 1 176 ? -20.464 -4.918 20.055 1.00 52.88 176 LEU A CA 1
ATOM 1468 C C . LEU A 1 176 ? -19.631 -5.029 18.759 1.00 52.88 176 LEU A C 1
ATOM 1470 O O . LEU A 1 176 ? -19.878 -4.243 17.844 1.00 52.88 176 LEU A O 1
ATOM 1474 N N . LYS A 1 177 ? -18.671 -5.968 18.661 1.00 56.31 177 LYS A N 1
ATOM 1475 C CA . LYS A 1 177 ? -17.707 -6.056 17.543 1.00 56.31 177 LYS A CA 1
ATOM 1476 C C . LYS A 1 177 ? -18.299 -6.497 16.203 1.00 56.31 177 LYS A C 1
ATOM 1478 O O . LYS A 1 177 ? -17.669 -6.211 15.194 1.00 56.31 177 LYS A O 1
ATOM 1483 N N . LEU A 1 178 ? -19.441 -7.183 16.163 1.00 51.00 178 LEU A N 1
ATOM 1484 C CA . LEU A 1 178 ? -19.991 -7.728 14.908 1.00 51.00 178 LEU A CA 1
ATOM 1485 C C . LEU A 1 178 ? -21.375 -7.163 14.584 1.00 51.00 178 LEU A C 1
ATOM 1487 O O . LEU A 1 178 ? -21.592 -6.695 13.471 1.00 51.00 178 LEU A O 1
ATOM 1491 N N . ASP A 1 179 ? -22.266 -7.089 15.571 1.00 49.72 179 ASP A N 1
ATOM 1492 C CA . ASP A 1 179 ? -23.680 -6.773 15.318 1.00 49.72 179 ASP A CA 1
ATOM 1493 C C . ASP A 1 179 ? -23.964 -5.272 15.127 1.00 49.72 179 ASP A C 1
ATOM 1495 O O . ASP A 1 179 ? -25.047 -4.890 14.692 1.00 49.72 179 ASP A O 1
ATOM 1499 N N . ASN A 1 180 ? -23.003 -4.397 15.453 1.00 52.59 180 ASN A N 1
ATOM 1500 C CA . ASN A 1 180 ? -23.156 -2.937 15.362 1.00 52.59 180 ASN A CA 1
ATOM 1501 C C . ASN A 1 180 ? -22.255 -2.283 14.307 1.00 52.59 180 ASN A C 1
ATOM 1503 O O . ASN A 1 180 ? -22.220 -1.051 14.206 1.00 52.59 180 ASN A O 1
ATOM 1507 N N . LEU A 1 181 ? -21.524 -3.081 13.524 1.00 53.62 181 LEU A N 1
ATOM 1508 C CA . LEU A 1 181 ? -20.793 -2.573 12.373 1.00 53.62 181 LEU A CA 1
ATOM 1509 C C . LEU A 1 181 ? -21.798 -2.300 11.256 1.00 53.62 181 LEU A C 1
ATOM 1511 O O . LEU A 1 181 ? -22.111 -3.170 10.450 1.00 53.62 181 LEU A O 1
ATOM 1515 N N . GLN A 1 182 ? -22.333 -1.081 11.215 1.00 57.53 182 GLN A N 1
ATOM 1516 C CA . GLN A 1 182 ? -23.026 -0.638 10.012 1.00 57.53 182 GLN A CA 1
ATOM 1517 C C . GLN A 1 182 ? -22.019 -0.574 8.857 1.00 57.53 182 GLN A C 1
ATOM 1519 O O . GLN A 1 182 ? -20.974 0.068 9.025 1.00 57.53 182 GLN A O 1
ATOM 1524 N N . PRO A 1 183 ? -22.307 -1.223 7.713 1.00 57.81 183 PRO A N 1
ATOM 1525 C CA . PRO A 1 183 ? -21.514 -1.057 6.509 1.00 57.81 183 PRO A CA 1
ATOM 1526 C C . PRO A 1 183 ? -21.409 0.432 6.196 1.00 57.81 183 PRO A C 1
ATOM 1528 O O . PRO A 1 183 ? -22.412 1.142 6.173 1.00 57.81 183 PRO A O 1
ATOM 1531 N N . SER A 1 184 ? -20.191 0.916 5.995 1.00 58.38 184 SER A N 1
ATOM 1532 C CA . SER A 1 184 ? -19.998 2.219 5.374 1.00 58.38 184 SER A CA 1
ATOM 1533 C C . SER A 1 184 ? -20.261 2.094 3.884 1.00 58.38 184 SER A C 1
ATOM 1535 O O . SER A 1 184 ? -19.820 1.113 3.277 1.00 58.38 184 SER A O 1
ATOM 1537 N N . ASP A 1 185 ? -20.902 3.102 3.302 1.00 59.88 185 ASP A N 1
ATOM 1538 C CA . ASP A 1 185 ? -21.068 3.164 1.860 1.00 59.88 185 ASP A CA 1
ATOM 1539 C C . ASP A 1 185 ? -19.702 3.112 1.179 1.00 59.88 185 ASP A C 1
ATOM 1541 O O . ASP A 1 185 ? -18.744 3.811 1.519 1.00 59.88 185 ASP A O 1
ATOM 1545 N N . ALA A 1 186 ? -19.618 2.188 0.241 1.00 59.62 186 ALA A N 1
ATOM 1546 C CA . ALA A 1 186 ? -18.475 2.010 -0.609 1.00 59.62 186 ALA A CA 1
ATOM 1547 C C . ALA A 1 186 ? -18.637 2.981 -1.781 1.00 59.62 186 ALA A C 1
ATOM 1549 O O . ALA A 1 186 ? -19.667 2.978 -2.459 1.00 59.62 186 ALA A O 1
ATOM 1550 N N . HIS A 1 187 ? -17.661 3.859 -1.984 1.00 63.53 187 HIS A N 1
ATOM 1551 C CA . HIS A 1 187 ? -17.796 4.968 -2.921 1.00 63.53 187 HIS A CA 1
ATOM 1552 C C . HIS A 1 187 ? -16.965 4.717 -4.176 1.00 63.53 187 HIS A C 1
ATOM 1554 O O . HIS A 1 187 ? -15.867 4.188 -4.088 1.00 63.53 187 HIS A O 1
ATOM 1560 N N . GLY A 1 188 ? -17.505 5.122 -5.330 1.00 67.69 188 GLY A N 1
ATOM 1561 C CA . GLY A 1 188 ? -16.783 5.321 -6.588 1.00 67.69 188 GLY A CA 1
ATOM 1562 C C . GLY A 1 188 ? -16.094 4.107 -7.222 1.00 67.69 188 GLY A C 1
ATOM 1563 O O . GLY A 1 188 ? -16.193 2.968 -6.780 1.00 67.69 188 GLY A O 1
ATOM 1564 N N . ILE A 1 189 ? -15.409 4.391 -8.331 1.00 72.88 189 ILE A N 1
ATOM 1565 C CA . ILE A 1 189 ? -14.592 3.447 -9.095 1.00 72.88 189 ILE A CA 1
ATOM 1566 C C . ILE A 1 189 ? -13.255 4.119 -9.379 1.00 72.88 189 ILE A C 1
ATOM 1568 O O . ILE A 1 189 ? -13.211 5.281 -9.789 1.00 72.88 189 ILE A O 1
ATOM 1572 N N . ILE A 1 190 ? -12.165 3.375 -9.205 1.00 80.06 190 ILE A N 1
ATOM 1573 C CA . ILE A 1 190 ? -10.827 3.804 -9.613 1.00 80.06 190 ILE A CA 1
ATOM 1574 C C . ILE A 1 190 ? -10.326 2.854 -10.683 1.00 80.06 190 ILE A C 1
ATOM 1576 O O . ILE A 1 190 ? -10.325 1.640 -10.495 1.00 80.06 190 ILE A O 1
ATOM 1580 N N . SER A 1 191 ? -9.920 3.425 -11.814 1.00 85.69 191 SER A N 1
ATOM 1581 C CA . SER A 1 191 ? -9.449 2.689 -12.987 1.00 85.69 191 SER A CA 1
ATOM 1582 C C . SER A 1 191 ? -7.938 2.477 -12.995 1.00 85.69 191 SER A C 1
ATOM 1584 O O . SER A 1 191 ? -7.454 1.538 -13.620 1.00 85.69 191 SER A O 1
ATOM 1586 N N . SER A 1 192 ? -7.169 3.350 -12.342 1.00 89.75 192 SER A N 1
ATOM 1587 C CA . SER A 1 192 ? -5.712 3.243 -12.273 1.00 89.75 192 SER A CA 1
ATOM 1588 C C . SER A 1 192 ? -5.114 4.078 -11.143 1.00 89.75 192 SER A C 1
ATOM 1590 O O . SER A 1 192 ? -5.758 4.971 -10.585 1.00 89.75 192 SER A O 1
ATOM 1592 N N . PHE A 1 193 ? -3.860 3.775 -10.816 1.00 91.56 193 PHE A N 1
ATOM 1593 C CA . PHE A 1 193 ? -3.017 4.577 -9.938 1.00 91.56 193 PHE A CA 1
ATOM 1594 C C . PHE A 1 193 ? -1.560 4.534 -10.408 1.00 91.56 193 PHE A C 1
ATOM 1596 O O . PHE A 1 193 ? -1.149 3.610 -11.108 1.00 91.56 193 PHE A O 1
ATOM 1603 N N . THR A 1 194 ? -0.766 5.512 -9.991 1.00 92.00 194 THR A N 1
ATOM 1604 C CA . THR A 1 194 ? 0.667 5.582 -10.276 1.00 92.00 194 THR A CA 1
ATOM 1605 C C . THR A 1 194 ? 1.476 5.079 -9.085 1.00 92.00 194 THR A C 1
ATOM 1607 O O . THR A 1 194 ? 1.246 5.486 -7.945 1.00 92.00 194 THR A O 1
ATOM 1610 N N . TRP A 1 195 ? 2.453 4.216 -9.348 1.00 91.50 195 TRP A N 1
ATOM 1611 C CA . TRP A 1 195 ? 3.412 3.728 -8.359 1.00 91.50 195 TRP A CA 1
ATOM 1612 C C . TRP A 1 195 ? 4.816 4.257 -8.662 1.00 91.50 195 TRP A C 1
ATOM 1614 O O . TRP A 1 195 ? 5.271 4.192 -9.803 1.00 91.50 195 TRP A O 1
ATOM 1624 N N . TYR A 1 196 ? 5.494 4.779 -7.640 1.00 88.19 196 TYR A N 1
ATOM 1625 C CA . TYR A 1 196 ? 6.823 5.398 -7.735 1.00 88.19 196 TYR A CA 1
ATOM 1626 C C . TYR A 1 196 ? 7.918 4.562 -7.052 1.00 88.19 196 TYR A C 1
ATOM 1628 O O . TYR A 1 196 ? 9.001 5.070 -6.784 1.00 88.19 196 TYR A O 1
ATOM 1636 N N . GLY A 1 197 ? 7.637 3.290 -6.770 1.00 84.50 197 GLY A N 1
ATOM 1637 C CA . GLY A 1 197 ? 8.421 2.503 -5.827 1.00 84.50 197 GLY A CA 1
ATOM 1638 C C . GLY A 1 197 ? 7.929 2.695 -4.392 1.00 84.50 197 GLY A C 1
ATOM 1639 O O . GLY A 1 197 ? 6.989 3.458 -4.156 1.00 84.50 197 GLY A O 1
ATOM 1640 N N . ASP A 1 198 ? 8.517 1.931 -3.473 1.00 76.88 198 ASP A N 1
ATOM 1641 C CA . ASP A 1 198 ? 8.297 2.067 -2.028 1.00 76.88 198 ASP A CA 1
ATOM 1642 C C . ASP A 1 198 ? 9.323 3.008 -1.395 1.00 76.88 198 ASP A C 1
ATOM 1644 O O . ASP A 1 198 ? 10.481 3.002 -1.878 1.00 76.88 198 ASP A O 1
#